Protein AF-M1ENX8-F1 (afdb_monomer)

Mean predicted aligned error: 10.15 Å

Radius of gyration: 20.77 Å; Cα contacts (8 Å, |Δi|>4): 208; chains: 1; bounding box: 51×56×48 Å

Nearest PDB structures (foldseek):
  8fy3-assembly1_A  TM=9.192E-01  e=1.952E-18  Homo sapiens
  8bfi-assembly1_A  TM=8.298E-01  e=1.131E-16  Homo sapiens

InterPro domains:
  IPR040398 CCR4-NOT transcription complex subunit 1 [PTHR13162] (1-189)

Foldseek 3Di:
DDDDLQCQLDLVSVLVVCVVVPLVPDALLVLLVVLLVLLVPQADPDDPDPPPPPPDPDDDDDDPDDDPPVPPPRRGHDLVSNLVSNCVSCVPHDLVSNLLSNLDPNRAHDAPSSLLSNLVSSCVNVVHPDDPCVSLVDDGPRVRNSVRNLVRCLVCVVRPACLVDDDDDDDQVPPPDRFPCVDRNGVSD

pLDDT: mean 82.05, std 19.08, range [35.12, 98.5]

Structure (mmCIF, N/CA/C/O backbone):
data_AF-M1ENX8-F1
#
_entry.id   AF-M1ENX8-F1
#
loop_
_atom_site.group_PDB
_atom_site.id
_atom_site.type_symbol
_atom_site.label_atom_id
_atom_site.label_alt_id
_atom_site.label_comp_id
_atom_site.label_asym_id
_atom_site.label_entity_id
_atom_site.label_seq_id
_atom_site.pdbx_PDB_ins_code
_atom_site.Cartn_x
_atom_site.Cartn_y
_atom_site.Cartn_z
_atom_site.occupancy
_atom_site.B_iso_or_equiv
_atom_site.auth_seq_id
_atom_site.auth_comp_id
_atom_site.auth_asym_id
_atom_site.auth_atom_id
_atom_site.pdbx_PDB_model_num
ATOM 1 N N . GLN A 1 1 ? -20.645 11.140 6.857 1.00 38.25 1 GLN A N 1
ATOM 2 C CA . GLN A 1 1 ? -19.791 11.928 7.763 1.00 38.25 1 GLN A CA 1
ATOM 3 C C . GLN A 1 1 ? -18.382 11.793 7.227 1.00 38.25 1 GLN A C 1
ATOM 5 O O . GLN A 1 1 ? -17.889 10.676 7.156 1.00 38.25 1 GLN A O 1
ATOM 10 N N . GLU A 1 2 ? -17.815 12.873 6.700 1.00 47.75 2 GLU A N 1
ATOM 11 C CA . GLU A 1 2 ? -16.456 12.859 6.156 1.00 47.75 2 GLU A CA 1
ATOM 12 C C . GLU A 1 2 ? -15.488 12.880 7.337 1.00 47.75 2 GLU A C 1
ATOM 14 O O . GLU A 1 2 ? -15.517 13.800 8.154 1.00 47.75 2 GLU A O 1
ATOM 19 N N . VAL A 1 3 ? -14.708 11.812 7.492 1.00 59.88 3 VAL A N 1
ATOM 20 C CA . VAL A 1 3 ? -13.679 11.747 8.528 1.00 59.88 3 VAL A CA 1
ATOM 21 C C . VAL A 1 3 ? -12.451 12.457 7.961 1.00 59.88 3 VAL A C 1
ATOM 23 O O . VAL A 1 3 ? -11.990 12.096 6.883 1.00 59.88 3 VAL A O 1
ATOM 26 N N . GLY A 1 4 ? -11.987 13.518 8.622 1.00 70.50 4 GLY A N 1
ATOM 27 C CA . GLY A 1 4 ? -10.807 14.283 8.203 1.00 70.50 4 GLY A CA 1
ATOM 28 C C . GLY A 1 4 ? -9.497 13.679 8.715 1.00 70.50 4 GLY A C 1
ATOM 29 O O . GLY A 1 4 ? -9.511 12.671 9.422 1.00 70.50 4 GLY A O 1
ATOM 30 N N . TYR A 1 5 ? -8.364 14.336 8.445 1.00 73.19 5 TYR A N 1
ATOM 31 C CA . TYR A 1 5 ? -7.041 13.907 8.932 1.00 73.19 5 TYR A CA 1
ATOM 32 C C . TYR A 1 5 ? -6.965 13.716 10.456 1.00 73.19 5 TYR A C 1
ATOM 34 O O . TYR A 1 5 ? -6.193 12.884 10.932 1.00 73.19 5 TYR A O 1
ATOM 42 N N . GLY A 1 6 ? -7.819 14.418 11.213 1.00 69.31 6 GLY A N 1
ATOM 43 C CA . GLY A 1 6 ? -7.983 14.247 12.660 1.00 69.31 6 GLY A CA 1
ATOM 44 C C . GLY A 1 6 ? -8.344 12.822 13.101 1.00 69.31 6 GLY A C 1
ATOM 45 O O . GLY A 1 6 ? -8.119 12.478 14.253 1.00 69.31 6 GLY A O 1
ATOM 46 N N . PHE A 1 7 ? -8.828 11.959 12.197 1.00 73.75 7 PHE A N 1
ATOM 47 C CA . PHE A 1 7 ? -9.089 10.543 12.486 1.00 73.75 7 PHE A CA 1
ATOM 48 C C . PHE A 1 7 ? -7.882 9.812 13.078 1.00 73.75 7 PHE A C 1
ATOM 50 O O . PHE A 1 7 ? -8.034 9.004 13.988 1.00 73.75 7 PHE A O 1
ATOM 57 N N . CYS A 1 8 ? -6.694 10.085 12.537 1.00 75.50 8 CYS A N 1
ATOM 58 C CA . CYS A 1 8 ? -5.450 9.446 12.948 1.00 75.50 8 CYS A CA 1
ATOM 59 C C . CYS A 1 8 ? -4.496 10.445 13.616 1.00 75.50 8 CYS A C 1
ATOM 61 O O . CYS A 1 8 ? -3.289 10.219 13.610 1.00 75.50 8 CYS A O 1
ATOM 63 N N . ALA A 1 9 ? -4.988 11.564 14.159 1.00 79.25 9 ALA A N 1
ATOM 64 C CA . ALA A 1 9 ? -4.115 12.530 14.829 1.00 79.25 9 ALA A CA 1
ATOM 65 C C . ALA A 1 9 ? -3.505 11.951 16.120 1.00 79.25 9 ALA A C 1
ATOM 67 O O . ALA A 1 9 ? -2.347 12.229 16.431 1.00 79.25 9 ALA A O 1
ATOM 68 N N . SER A 1 10 ? -4.237 11.074 16.813 1.00 84.00 10 SER A N 1
ATOM 69 C CA . SER A 1 10 ? -3.760 10.334 17.983 1.00 84.00 10 SER A CA 1
ATOM 70 C C . SER A 1 10 ? -4.296 8.898 18.025 1.00 84.00 10 SER A C 1
ATOM 72 O O . SER A 1 10 ? -5.324 8.573 17.425 1.00 84.00 10 SER A O 1
ATOM 74 N N . ILE A 1 11 ? -3.604 8.030 18.773 1.00 85.38 11 ILE A N 1
ATOM 75 C CA . ILE A 1 11 ? -4.042 6.648 19.040 1.00 85.38 11 ILE A CA 1
ATOM 76 C C . ILE A 1 11 ? -5.431 6.642 19.688 1.00 85.38 11 ILE A C 1
ATOM 78 O O . ILE A 1 11 ? -6.277 5.828 19.330 1.00 85.38 11 ILE A O 1
ATOM 82 N N . GLU A 1 12 ? -5.686 7.554 20.624 1.00 86.06 12 GLU A N 1
ATOM 83 C CA . GLU A 1 12 ? -6.944 7.616 21.371 1.00 86.06 12 GLU A CA 1
ATOM 84 C C . GLU A 1 12 ? -8.124 8.044 20.498 1.00 86.06 12 GLU A C 1
ATOM 86 O O . GLU A 1 12 ? -9.168 7.392 20.544 1.00 86.06 12 GLU A O 1
ATOM 91 N N . GLU A 1 13 ? -7.970 9.073 19.660 1.00 83.62 13 GLU A N 1
ATOM 92 C CA . GLU A 1 13 ? -9.024 9.488 18.724 1.00 83.62 13 GLU A CA 1
ATOM 93 C C . GLU A 1 13 ? -9.332 8.385 17.711 1.00 83.62 13 GLU A C 1
ATOM 95 O O . GLU A 1 13 ? -10.498 8.028 17.525 1.00 83.62 13 GLU A O 1
ATOM 100 N N . CYS A 1 14 ? -8.294 7.785 17.123 1.00 85.38 14 CYS A N 1
ATOM 101 C CA . CYS A 1 14 ? -8.452 6.698 16.164 1.00 85.38 14 CYS A CA 1
ATOM 102 C C . CYS A 1 14 ? -9.156 5.491 16.807 1.00 85.38 14 CYS A C 1
ATOM 104 O O . CYS A 1 14 ? -10.129 4.968 16.256 1.00 85.38 14 CYS A O 1
ATOM 106 N N . ARG A 1 15 ? -8.739 5.104 18.023 1.00 86.44 15 ARG A N 1
ATOM 107 C CA . ARG A 1 15 ? -9.350 4.014 18.799 1.00 86.44 15 ARG A CA 1
ATOM 108 C C . ARG A 1 15 ? -10.821 4.289 19.085 1.00 86.44 15 ARG A C 1
ATOM 110 O O . ARG A 1 15 ? -11.655 3.421 18.833 1.00 86.44 15 ARG A O 1
ATOM 117 N N . ASN A 1 16 ? -11.147 5.483 19.576 1.00 84.62 16 ASN A N 1
ATOM 118 C CA . ASN A 1 16 ? -12.516 5.859 19.927 1.00 84.62 16 ASN A CA 1
ATOM 119 C C . ASN A 1 16 ? -13.443 5.815 18.711 1.00 84.62 16 ASN A C 1
ATOM 121 O O . ASN A 1 16 ? -14.544 5.270 18.796 1.00 84.62 16 ASN A O 1
ATOM 125 N N . ILE A 1 17 ? -12.985 6.332 17.569 1.00 82.75 17 ILE A N 1
ATOM 126 C CA . ILE A 1 17 ? -13.776 6.340 16.339 1.00 82.75 17 ILE A CA 1
ATOM 127 C C . ILE A 1 17 ? -13.972 4.906 15.825 1.00 82.75 17 ILE A C 1
ATOM 129 O O . ILE A 1 17 ? -15.104 4.518 15.547 1.00 82.75 17 ILE A O 1
ATOM 133 N N . ILE A 1 18 ? -12.921 4.077 15.767 1.00 83.56 18 ILE A N 1
ATOM 134 C CA . ILE A 1 18 ? -13.048 2.670 15.340 1.00 83.56 18 ILE A CA 1
ATOM 135 C C . ILE A 1 18 ? -13.984 1.886 16.274 1.00 83.56 18 ILE A C 1
ATOM 137 O O . ILE A 1 18 ? -14.816 1.108 15.807 1.00 83.56 18 ILE A O 1
ATOM 141 N N . MET A 1 19 ? -13.902 2.109 17.589 1.00 83.06 19 MET A N 1
ATOM 142 C CA . MET A 1 19 ? -14.815 1.485 18.551 1.00 83.06 19 MET A CA 1
ATOM 143 C C . MET A 1 19 ? -16.269 1.926 18.354 1.00 83.06 19 MET A C 1
ATOM 145 O O . MET A 1 19 ? -17.165 1.092 18.486 1.00 83.06 19 MET A O 1
ATOM 149 N N . GLN A 1 20 ? -16.513 3.192 18.003 1.00 80.44 20 GLN A N 1
ATOM 150 C CA . GLN A 1 20 ? -17.857 3.716 17.748 1.00 80.44 20 GLN A CA 1
ATOM 151 C C . GLN A 1 20 ? -18.533 3.041 16.544 1.00 80.44 20 GLN A C 1
ATOM 153 O O . GLN A 1 20 ? -19.750 2.860 16.553 1.00 80.44 20 GLN A O 1
ATOM 158 N N . PHE A 1 21 ? -17.751 2.630 15.541 1.00 71.62 21 PHE A N 1
ATOM 159 C CA . PHE A 1 21 ? -18.233 1.878 14.378 1.00 71.62 21 PHE A CA 1
ATOM 160 C C . PHE A 1 21 ? -18.246 0.353 14.580 1.00 71.62 21 PHE A C 1
ATOM 162 O O . PHE A 1 21 ? -18.766 -0.359 13.732 1.00 71.62 21 PHE A O 1
ATOM 169 N N . GLY A 1 22 ? -17.721 -0.154 15.701 1.00 73.06 22 GLY A N 1
ATOM 170 C CA . GLY A 1 22 ? -17.703 -1.579 16.024 1.00 73.06 22 GLY A CA 1
ATOM 171 C C . GLY A 1 22 ? -16.495 -2.323 15.446 1.00 73.06 22 GLY A C 1
ATOM 172 O O . GLY A 1 22 ? -16.444 -2.686 14.278 1.00 73.06 22 GLY A O 1
ATOM 173 N N . VAL A 1 23 ? -15.541 -2.674 16.313 1.00 67.75 23 VAL A N 1
ATOM 174 C CA . VAL A 1 23 ? -14.290 -3.368 15.939 1.00 67.75 23 VAL A CA 1
ATOM 175 C C . VAL A 1 23 ? -14.521 -4.697 15.209 1.00 67.75 23 VAL A C 1
ATOM 177 O O . VAL A 1 23 ? -13.780 -5.043 14.292 1.00 67.75 23 VAL A O 1
ATOM 180 N N . ARG A 1 24 ? -15.554 -5.455 15.603 1.00 65.50 24 ARG A N 1
ATOM 181 C CA . ARG A 1 24 ? -15.886 -6.751 14.981 1.00 65.50 24 ARG A CA 1
ATOM 182 C C . ARG A 1 24 ? -16.353 -6.618 13.533 1.00 65.50 24 ARG A C 1
ATOM 184 O O . ARG A 1 24 ? -16.357 -7.614 12.818 1.00 65.50 24 ARG A O 1
ATOM 191 N N . GLU A 1 25 ? -16.738 -5.419 13.117 1.00 74.31 25 GLU A N 1
ATOM 192 C CA . GLU A 1 25 ? -17.145 -5.135 11.748 1.00 74.31 25 GLU A CA 1
ATOM 193 C C . GLU A 1 25 ? -15.969 -4.718 10.867 1.00 74.31 25 GLU A C 1
ATOM 195 O O . GLU A 1 25 ? -16.184 -4.494 9.684 1.00 74.31 25 GLU A O 1
ATOM 200 N N . VAL A 1 26 ? -14.741 -4.622 11.401 1.00 86.44 26 VAL A N 1
ATOM 201 C CA . VAL A 1 26 ? -13.556 -4.241 10.624 1.00 86.44 26 VAL A CA 1
ATOM 202 C C . VAL A 1 26 ? -12.963 -5.461 9.920 1.00 86.44 26 VAL A C 1
ATOM 204 O O . VAL A 1 26 ? -12.236 -6.268 10.502 1.00 86.44 26 VAL A O 1
ATOM 207 N N . THR A 1 27 ? -13.276 -5.572 8.635 1.00 92.31 27 THR A N 1
ATOM 208 C CA . THR A 1 27 ? -12.790 -6.597 7.706 1.00 92.31 27 THR A CA 1
ATOM 209 C C . THR A 1 27 ? -11.535 -6.143 6.963 1.00 92.31 27 THR A C 1
ATOM 211 O O . THR A 1 27 ? -11.278 -4.945 6.810 1.00 92.31 27 THR A O 1
ATOM 214 N N . ALA A 1 28 ? -10.788 -7.104 6.412 1.00 95.69 28 ALA A N 1
ATOM 215 C CA . ALA A 1 28 ? -9.630 -6.829 5.567 1.00 95.69 28 ALA A CA 1
ATOM 216 C C . ALA A 1 28 ? -9.964 -5.900 4.383 1.00 95.69 28 ALA A C 1
ATOM 218 O O . ALA A 1 28 ? -9.211 -4.970 4.093 1.00 95.69 28 ALA A O 1
ATOM 219 N N . ALA A 1 29 ? -11.138 -6.086 3.773 1.00 95.56 29 ALA A N 1
ATOM 220 C CA . ALA A 1 29 ? -11.620 -5.264 2.669 1.00 95.56 29 ALA A CA 1
ATOM 221 C C . ALA A 1 29 ? -11.858 -3.799 3.064 1.00 95.56 29 ALA A C 1
ATOM 223 O O . ALA A 1 29 ? -11.557 -2.889 2.290 1.00 95.56 29 ALA A O 1
ATOM 224 N N . GLN A 1 30 ? -12.379 -3.533 4.266 1.00 93.75 30 GLN A N 1
ATOM 225 C CA . GLN A 1 30 ? -12.521 -2.153 4.744 1.00 93.75 30 GLN A CA 1
ATOM 226 C C . GLN A 1 30 ? -11.161 -1.518 5.011 1.00 93.75 30 GLN A C 1
ATOM 228 O O . GLN A 1 30 ? -10.954 -0.372 4.619 1.00 93.75 30 GLN A O 1
ATOM 233 N N . VAL A 1 31 ? -10.221 -2.253 5.612 1.00 95.50 31 VAL A N 1
ATOM 234 C CA . VAL A 1 31 ? -8.867 -1.734 5.856 1.00 95.50 31 VAL A CA 1
ATOM 235 C C . VAL A 1 31 ? -8.159 -1.410 4.540 1.00 95.50 31 VAL A C 1
ATOM 237 O O . VAL A 1 31 ? -7.594 -0.327 4.410 1.00 95.50 31 VAL A O 1
ATOM 240 N N . ALA A 1 32 ? -8.264 -2.282 3.534 1.00 97.25 32 ALA A N 1
ATOM 241 C CA . ALA A 1 32 ? -7.718 -2.040 2.199 1.00 97.25 32 ALA A CA 1
ATOM 242 C C . ALA A 1 32 ? -8.298 -0.764 1.565 1.00 97.25 32 ALA A C 1
ATOM 244 O O . ALA A 1 32 ? -7.555 0.076 1.056 1.00 97.25 32 ALA A O 1
ATOM 245 N N . ARG A 1 33 ? -9.617 -0.560 1.678 1.00 95.12 33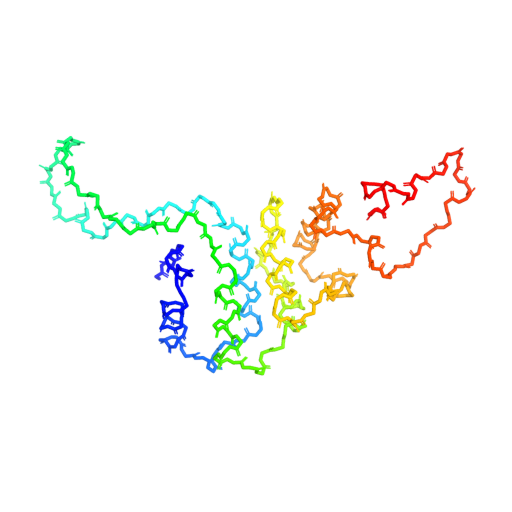 ARG A N 1
ATOM 246 C CA . ARG A 1 33 ? -10.291 0.651 1.182 1.00 95.12 33 ARG A CA 1
ATOM 247 C C . ARG A 1 33 ? -9.858 1.913 1.917 1.00 95.12 33 ARG A C 1
ATOM 249 O O . ARG A 1 33 ? -9.696 2.948 1.276 1.00 95.12 33 ARG A O 1
ATOM 256 N N . VAL A 1 34 ? -9.676 1.846 3.236 1.00 92.94 34 VAL A N 1
ATOM 257 C CA . VAL A 1 34 ? -9.181 2.979 4.031 1.00 92.94 34 VAL A CA 1
ATOM 258 C C . VAL A 1 34 ? -7.735 3.299 3.651 1.00 92.94 34 VAL A C 1
ATOM 260 O O . VAL A 1 34 ? -7.435 4.460 3.398 1.00 92.94 34 VAL A O 1
ATOM 263 N N . LEU A 1 35 ? -6.863 2.298 3.492 1.00 95.06 35 LEU A N 1
ATOM 264 C CA . LEU A 1 35 ? -5.495 2.508 3.001 1.00 95.06 35 LEU A CA 1
ATOM 265 C C . LEU A 1 35 ? -5.478 3.130 1.597 1.00 95.06 35 LEU A C 1
ATOM 267 O O . LEU A 1 35 ? -4.762 4.103 1.366 1.00 95.06 35 LEU A O 1
ATOM 271 N N . GLY A 1 36 ? -6.308 2.633 0.676 1.00 93.44 36 GLY A N 1
ATOM 272 C CA . GLY A 1 36 ? -6.457 3.210 -0.662 1.00 93.44 36 GLY A CA 1
ATOM 273 C C . GLY A 1 36 ? -7.000 4.644 -0.641 1.00 93.44 36 GLY A C 1
ATOM 274 O O . GLY A 1 36 ? -6.560 5.492 -1.418 1.00 93.44 36 GLY A O 1
ATOM 275 N N . MET A 1 37 ? -7.921 4.951 0.277 1.00 91.50 37 MET A N 1
ATOM 276 C CA . MET A 1 37 ? -8.404 6.313 0.511 1.00 91.50 37 MET A CA 1
ATOM 277 C C . MET A 1 37 ? -7.271 7.213 1.009 1.00 91.50 37 MET A C 1
ATOM 279 O O . MET A 1 37 ? -7.021 8.242 0.389 1.00 91.50 37 MET A O 1
ATOM 283 N N . MET A 1 38 ? -6.549 6.802 2.055 1.00 90.62 38 MET A N 1
ATOM 284 C CA . MET A 1 38 ? -5.433 7.562 2.627 1.00 90.62 38 MET A CA 1
ATOM 285 C C . MET A 1 38 ? -4.317 7.797 1.611 1.00 90.62 38 MET A C 1
ATOM 287 O O . MET A 1 38 ? -3.701 8.858 1.612 1.00 90.62 38 MET A O 1
ATOM 291 N N . ALA A 1 39 ? -4.059 6.834 0.724 1.00 91.25 39 ALA A N 1
ATOM 292 C CA . ALA A 1 39 ? -3.105 6.993 -0.365 1.00 91.25 39 ALA A CA 1
ATOM 293 C C . ALA A 1 39 ? -3.544 8.085 -1.354 1.00 91.25 39 ALA A C 1
ATOM 295 O O . ALA A 1 39 ? -2.735 8.912 -1.771 1.00 91.25 39 ALA A O 1
ATOM 296 N N . ARG A 1 40 ? -4.837 8.134 -1.696 1.00 87.88 40 ARG A N 1
ATOM 297 C CA . ARG A 1 40 ? -5.400 9.104 -2.650 1.00 87.88 40 ARG A CA 1
ATOM 298 C C . ARG A 1 40 ? -5.609 10.500 -2.075 1.00 87.88 40 ARG A C 1
ATOM 300 O O . ARG A 1 40 ? -5.550 11.462 -2.834 1.00 87.88 40 ARG A O 1
ATOM 307 N N . THR A 1 41 ? -5.902 10.604 -0.784 1.00 84.12 41 THR A N 1
ATOM 308 C CA . THR A 1 41 ? -6.232 11.865 -0.107 1.00 84.12 41 THR A CA 1
ATOM 309 C C . THR A 1 41 ? -5.200 12.236 0.947 1.00 84.12 41 THR A C 1
ATOM 311 O O . THR A 1 41 ? -5.534 12.895 1.920 1.00 84.12 41 THR A O 1
ATOM 314 N N . HIS A 1 42 ? -3.941 11.819 0.785 1.00 77.06 42 HIS A N 1
ATOM 315 C CA . HIS A 1 42 ? -2.844 12.230 1.673 1.00 77.06 42 HIS A CA 1
ATOM 316 C C . HIS A 1 42 ? -2.576 13.746 1.631 1.00 77.06 42 HIS A C 1
ATOM 318 O O . HIS A 1 42 ? -1.889 14.261 2.513 1.00 77.06 42 HIS A O 1
ATOM 324 N N . SER A 1 43 ? -3.100 14.433 0.613 1.00 73.00 43 SER A N 1
ATOM 325 C CA . SER A 1 43 ? -3.139 15.882 0.452 1.00 73.00 43 SER A CA 1
ATOM 326 C C . SER A 1 43 ? -4.501 16.303 -0.126 1.00 73.00 43 SER A C 1
ATOM 328 O O . SER A 1 43 ? -5.256 15.481 -0.652 1.00 73.00 43 SER A O 1
ATOM 330 N N . GLY A 1 44 ? -4.846 17.589 -0.017 1.00 64.56 44 GLY A N 1
ATOM 331 C CA . GLY A 1 44 ? -6.029 18.149 -0.684 1.00 64.56 44 GLY A CA 1
ATOM 332 C C . GLY A 1 44 ? -7.387 17.843 -0.040 1.00 64.56 44 GLY A C 1
ATOM 333 O O . GLY A 1 44 ? -8.401 18.299 -0.563 1.00 64.56 44 GLY A O 1
ATOM 334 N N . LEU A 1 45 ? -7.437 17.132 1.094 1.00 67.19 45 LEU A N 1
ATOM 335 C CA . LEU A 1 45 ? -8.607 17.162 1.972 1.00 67.19 45 LEU A CA 1
ATOM 336 C C . LEU A 1 45 ? -8.694 18.584 2.549 1.00 67.19 45 LEU A C 1
ATOM 338 O O . LEU A 1 45 ? -7.926 18.943 3.438 1.00 67.19 45 LEU A O 1
ATOM 342 N N . THR A 1 46 ? -9.538 19.436 1.970 1.00 52.59 46 THR A N 1
ATOM 343 C CA . THR A 1 46 ? -9.814 20.754 2.548 1.00 52.59 46 THR A CA 1
ATOM 344 C C . THR A 1 46 ? -10.420 20.540 3.925 1.00 52.59 46 THR A C 1
ATOM 346 O O . THR A 1 46 ? -11.335 19.720 4.043 1.00 52.59 46 THR A O 1
ATOM 349 N N . ASP A 1 47 ? -9.920 21.253 4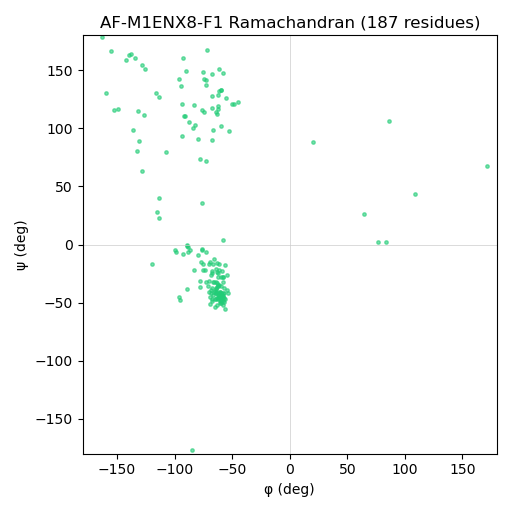.938 1.00 50.12 47 ASP A N 1
ATOM 350 C CA . ASP A 1 47 ? -10.517 21.263 6.271 1.00 50.12 47 ASP A CA 1
ATOM 351 C C . ASP A 1 47 ? -12.025 21.412 6.118 1.00 50.12 47 ASP A C 1
ATOM 353 O O . ASP A 1 47 ? -12.499 22.331 5.441 1.00 50.12 47 ASP A O 1
ATOM 357 N N . GLY A 1 48 ? -12.772 20.450 6.666 1.00 46.59 48 GLY A N 1
ATOM 358 C CA . GLY A 1 48 ? -14.222 20.486 6.623 1.00 46.59 48 GLY A CA 1
ATOM 359 C C . GLY A 1 48 ? -14.667 21.874 7.060 1.00 46.59 48 GLY A C 1
ATOM 360 O O . GLY A 1 48 ? -14.319 22.318 8.154 1.00 46.59 48 GLY A O 1
ATOM 361 N N . ILE A 1 49 ? -15.384 22.577 6.181 1.00 40.81 49 ILE A N 1
ATOM 362 C CA . ILE A 1 49 ? -15.997 23.857 6.523 1.00 40.81 49 ILE A CA 1
ATOM 363 C C . ILE A 1 49 ? -16.759 23.618 7.831 1.00 40.81 49 ILE A C 1
ATOM 365 O O . ILE A 1 49 ? -17.630 22.739 7.854 1.00 40.81 49 ILE A O 1
ATOM 369 N N . PRO A 1 50 ? -16.451 24.335 8.928 1.00 41.06 50 PRO A N 1
ATOM 370 C CA . PRO A 1 50 ? -17.188 24.159 10.162 1.00 41.06 50 PRO A CA 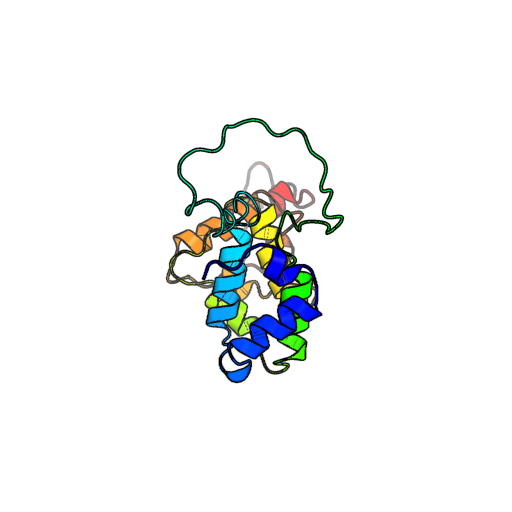1
ATOM 371 C C . PRO A 1 50 ? -18.670 24.378 9.867 1.00 41.06 50 PRO A C 1
ATOM 373 O O . PRO A 1 50 ? -19.055 25.422 9.340 1.00 41.06 50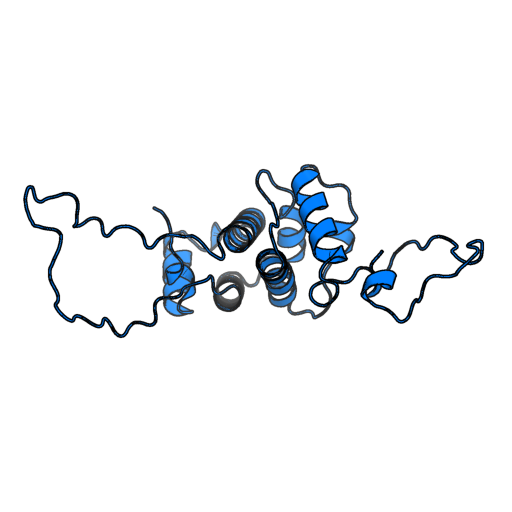 PRO A O 1
ATOM 376 N N . LEU A 1 51 ? -19.510 23.409 10.237 1.00 42.47 51 LEU A N 1
ATOM 377 C CA . LEU A 1 51 ? -20.972 23.418 10.067 1.00 42.47 51 LEU A CA 1
ATOM 378 C C . LEU A 1 51 ? -21.683 24.613 10.749 1.00 42.47 51 LEU A C 1
ATOM 380 O O . LEU A 1 51 ? -22.906 24.693 10.732 1.00 42.47 51 LEU A O 1
ATOM 384 N N . GLN A 1 52 ? -20.936 25.550 11.338 1.00 43.47 52 GLN A N 1
ATOM 385 C CA . GLN A 1 52 ? -21.438 26.781 11.944 1.00 43.47 52 GLN A CA 1
ATOM 386 C C . GLN A 1 52 ? -21.452 27.994 10.999 1.00 43.47 52 GLN A C 1
ATOM 388 O O . GLN A 1 52 ? -22.014 29.024 11.360 1.00 43.47 52 GLN A O 1
ATOM 393 N N . SER A 1 53 ? -20.884 27.906 9.790 1.00 41.03 53 SER A N 1
ATOM 394 C CA . SER A 1 53 ? -20.792 29.061 8.878 1.00 41.03 53 SER A CA 1
ATOM 395 C C . SER A 1 53 ? -21.997 29.257 7.944 1.00 41.03 53 SER A C 1
ATOM 397 O O . SER A 1 53 ? -22.036 30.239 7.208 1.00 41.03 53 SER A O 1
ATOM 399 N N . ILE A 1 54 ? -23.006 28.376 7.977 1.00 41.44 54 ILE A N 1
ATOM 400 C CA . ILE A 1 54 ? -24.160 28.439 7.052 1.00 41.44 54 ILE A CA 1
ATOM 401 C C . ILE A 1 54 ? -25.401 29.107 7.684 1.00 41.44 54 ILE A C 1
ATOM 403 O O . ILE A 1 54 ? -26.369 29.408 6.991 1.00 41.44 54 ILE A O 1
ATOM 407 N N . SER A 1 55 ? -25.390 29.429 8.981 1.00 38.31 55 SER A N 1
ATOM 408 C CA . SER A 1 55 ? -26.574 29.951 9.686 1.00 38.31 55 SER A CA 1
ATOM 409 C C . SER A 1 55 ? -26.462 31.403 10.166 1.00 38.31 55 SER A C 1
ATOM 411 O O . SER A 1 55 ? -26.943 31.723 11.250 1.00 38.31 55 SER A O 1
ATOM 413 N N . ALA A 1 56 ? -25.878 32.304 9.370 1.00 37.03 56 ALA A N 1
ATOM 414 C CA . ALA A 1 56 ? -26.047 33.744 9.590 1.00 37.03 56 ALA A CA 1
ATOM 415 C C . ALA A 1 56 ? -25.983 34.542 8.271 1.00 37.03 56 ALA A C 1
ATOM 417 O O . ALA A 1 56 ? -24.932 34.580 7.630 1.00 37.03 56 ALA A O 1
ATOM 418 N N . PRO A 1 57 ? -27.066 35.223 7.851 1.00 35.19 57 PRO A N 1
ATOM 419 C CA . PRO A 1 57 ? -26.985 36.192 6.771 1.00 35.19 57 PRO A CA 1
ATOM 420 C C . PRO A 1 57 ? -26.299 37.463 7.292 1.00 35.19 57 PRO A C 1
ATOM 422 O O . PRO A 1 57 ? -26.860 38.173 8.122 1.00 35.19 57 PRO A O 1
ATOM 425 N N . GLY A 1 58 ? -25.104 37.766 6.774 1.00 45.00 58 GLY A N 1
ATOM 426 C CA . GLY A 1 58 ? -24.566 39.130 6.795 1.00 45.00 58 GLY A CA 1
ATOM 427 C C . GLY A 1 58 ? -23.397 39.446 7.731 1.00 45.00 58 GLY A C 1
ATOM 428 O O . GLY A 1 58 ? -23.397 40.530 8.304 1.00 45.00 58 GLY A O 1
ATOM 429 N N . SER A 1 59 ? -22.368 38.598 7.840 1.00 35.12 59 SER A N 1
ATOM 430 C CA . SER A 1 59 ? -21.088 39.046 8.416 1.00 35.12 59 SER A CA 1
ATOM 431 C C . SER A 1 59 ? -19.957 38.977 7.398 1.00 35.12 59 SER A C 1
ATOM 433 O O . SER A 1 59 ? -19.798 37.995 6.677 1.00 35.12 59 SER A O 1
ATOM 435 N N . GLY A 1 60 ? -19.235 40.091 7.313 1.00 36.00 60 GLY A N 1
ATOM 436 C CA . GLY A 1 60 ? -18.242 40.398 6.302 1.00 36.00 60 GLY A CA 1
ATOM 437 C C . GLY A 1 60 ? -16.948 39.604 6.430 1.00 36.00 60 GLY A C 1
ATOM 438 O O . GLY A 1 60 ? -16.648 38.965 7.432 1.00 36.00 60 GLY A O 1
ATOM 439 N N . ILE A 1 61 ? -16.184 39.708 5.349 1.00 52.06 61 ILE A N 1
ATOM 440 C CA . ILE A 1 61 ? -15.015 38.908 4.998 1.00 52.06 61 ILE A CA 1
ATOM 441 C C . ILE A 1 61 ? -13.763 39.215 5.841 1.00 52.06 61 ILE A C 1
ATOM 443 O O . ILE A 1 61 ? -12.805 38.463 5.734 1.00 52.06 61 ILE A O 1
ATOM 447 N N . TRP A 1 62 ? -13.730 40.225 6.720 1.00 46.56 62 TRP A N 1
ATOM 448 C CA . TRP A 1 62 ? -12.522 40.570 7.489 1.00 46.56 62 TRP A CA 1
ATOM 449 C C . TRP A 1 62 ? -12.781 40.638 8.997 1.00 46.56 62 TRP A C 1
ATOM 451 O O . TRP A 1 62 ? -13.411 41.571 9.488 1.00 46.56 62 TRP A O 1
ATOM 461 N N . SER A 1 63 ? -12.208 39.689 9.735 1.00 38.53 63 SER A N 1
ATOM 462 C CA . SER A 1 63 ? -11.887 39.850 11.153 1.00 38.53 63 SER A CA 1
ATOM 463 C C . SER A 1 63 ? -10.491 39.288 11.410 1.00 38.53 63 SER A C 1
ATOM 465 O O . SER A 1 63 ? -10.290 38.080 11.522 1.00 38.53 63 SER A O 1
ATOM 467 N N . ASP A 1 64 ? -9.533 40.209 11.454 1.00 45.75 64 ASP A N 1
ATOM 468 C CA . ASP A 1 64 ? -8.215 40.051 12.054 1.00 45.75 64 ASP A CA 1
ATOM 469 C C . ASP A 1 64 ? -8.413 39.838 13.566 1.00 45.75 64 ASP A C 1
ATOM 471 O O . ASP A 1 64 ? -8.984 40.694 14.244 1.00 45.75 64 ASP A O 1
ATOM 475 N N . GLY A 1 65 ? -8.067 38.657 14.088 1.00 36.06 65 GLY A N 1
ATOM 476 C CA . GLY A 1 65 ? -8.457 38.297 15.455 1.00 36.06 65 GLY A CA 1
ATOM 477 C C . GLY A 1 65 ? -8.184 36.851 15.855 1.00 36.06 65 GLY A C 1
ATOM 478 O O . GLY A 1 65 ? -9.103 36.076 16.058 1.00 36.06 65 GLY A O 1
ATOM 479 N N . LYS A 1 66 ? -6.899 36.509 15.956 1.00 46.75 66 LYS A N 1
ATOM 480 C CA . LYS A 1 66 ? -6.282 35.680 17.007 1.00 46.75 66 LYS A CA 1
ATOM 481 C C . LYS A 1 66 ? -7.215 34.759 17.831 1.00 46.75 66 LYS A C 1
ATOM 483 O O . LYS A 1 66 ? -7.547 35.085 18.960 1.00 46.75 66 LYS A O 1
ATOM 488 N N . ASP A 1 67 ? -7.429 33.546 17.334 1.00 38.97 67 ASP A N 1
ATOM 489 C CA . ASP A 1 67 ? -7.520 32.339 18.162 1.00 38.97 67 ASP A CA 1
ATOM 490 C C . ASP A 1 67 ? -6.603 31.288 17.534 1.00 38.97 67 ASP A C 1
ATOM 492 O O . ASP A 1 67 ? -6.978 30.516 16.652 1.00 38.97 67 ASP A O 1
ATOM 496 N N . LYS A 1 68 ? -5.333 31.303 17.957 1.00 41.41 68 LYS A N 1
ATOM 497 C CA . LYS A 1 68 ? -4.442 30.157 17.767 1.00 41.41 68 LYS A CA 1
ATOM 498 C C . LYS A 1 68 ? -4.992 29.038 18.648 1.00 41.41 68 LYS A C 1
ATOM 500 O O . LYS A 1 68 ? -4.632 28.926 19.816 1.00 41.41 68 LYS A O 1
ATOM 505 N N . SER A 1 69 ? -5.883 28.234 18.079 1.00 37.72 69 SER A N 1
ATOM 506 C CA . SER A 1 69 ? -6.033 26.851 18.503 1.00 37.72 69 SER A CA 1
ATOM 507 C C . SER A 1 69 ? -4.675 26.190 18.280 1.00 37.72 69 SER A C 1
ATOM 509 O O . SER A 1 69 ? -4.278 25.916 17.152 1.00 37.72 69 SER A O 1
ATOM 511 N N . ASP A 1 70 ? -3.929 26.015 19.366 1.00 37.97 70 ASP A N 1
ATOM 512 C CA . ASP A 1 70 ? -2.626 25.345 19.416 1.00 37.97 70 ASP A CA 1
ATOM 513 C C . ASP A 1 70 ? -2.794 23.810 19.345 1.00 37.97 70 ASP A C 1
ATOM 515 O O . ASP A 1 70 ? -2.094 23.045 20.002 1.00 37.97 70 ASP A O 1
ATOM 519 N N . GLY A 1 71 ? -3.780 23.342 18.576 1.00 43.59 71 GLY A N 1
ATOM 520 C CA . GLY A 1 71 ? -3.891 21.949 18.178 1.00 43.59 71 GLY A CA 1
ATOM 521 C C . GLY A 1 71 ? -3.163 21.808 16.857 1.00 43.59 71 GLY A C 1
ATOM 522 O O . GLY A 1 71 ? -3.620 22.361 15.860 1.00 43.59 71 GLY A O 1
ATOM 523 N N . ALA A 1 72 ? -2.026 21.114 16.840 1.00 46.09 72 ALA A N 1
ATOM 524 C CA . ALA A 1 72 ? -1.333 20.760 15.608 1.00 46.09 72 ALA A CA 1
ATOM 525 C C . ALA A 1 72 ? -2.323 20.056 14.665 1.00 46.09 72 ALA A C 1
ATOM 527 O O . ALA A 1 72 ? -2.617 18.873 14.833 1.00 46.09 72 ALA A O 1
ATOM 528 N N . GLN A 1 73 ? -2.899 20.796 13.716 1.00 56.97 73 GLN A N 1
ATOM 529 C CA . GLN A 1 73 ? -3.840 20.225 12.766 1.00 56.97 73 GLN A CA 1
ATOM 530 C C . GLN A 1 73 ? -3.057 19.268 11.874 1.00 56.97 73 GLN A C 1
ATOM 532 O O . GLN A 1 73 ? -2.106 19.659 11.198 1.00 56.97 73 GLN A O 1
ATOM 537 N N . ALA A 1 74 ? -3.414 17.985 11.921 1.00 62.06 74 ALA A N 1
ATOM 538 C CA . ALA A 1 74 ? -2.792 16.990 11.067 1.00 62.06 74 ALA A CA 1
ATOM 539 C C . ALA A 1 74 ? -3.087 17.351 9.604 1.00 62.06 74 ALA A C 1
ATOM 541 O O . ALA A 1 74 ? -4.237 17.357 9.181 1.00 62.06 74 ALA A O 1
ATOM 542 N N . HIS A 1 75 ? -2.046 17.659 8.831 1.00 70.81 75 HIS A N 1
ATOM 543 C CA . HIS A 1 75 ? -2.175 18.011 7.411 1.00 70.81 75 HIS A CA 1
ATOM 544 C C . HIS A 1 75 ? -2.100 16.790 6.480 1.00 70.81 75 HIS A C 1
ATOM 546 O O . HIS A 1 75 ? -2.157 16.930 5.260 1.00 70.81 75 HIS A O 1
ATOM 552 N N . THR A 1 76 ? -1.926 15.592 7.043 1.00 77.38 76 THR A N 1
ATOM 553 C CA . THR A 1 76 ? -1.886 14.326 6.311 1.00 77.38 76 THR A CA 1
ATOM 554 C C . THR A 1 76 ? -2.277 13.168 7.227 1.00 77.38 76 THR A C 1
ATOM 556 O O . THR A 1 76 ? -2.316 13.308 8.451 1.00 77.38 76 THR A O 1
ATOM 559 N N . TRP A 1 77 ? -2.560 12.009 6.642 1.00 84.81 77 TRP A N 1
ATOM 560 C CA . TRP A 1 77 ? -2.945 10.821 7.388 1.00 84.81 77 TRP A CA 1
ATOM 561 C C . TRP A 1 77 ? -1.771 10.185 8.135 1.00 84.81 77 TRP A C 1
ATOM 563 O O . TRP A 1 77 ? -0.703 9.970 7.560 1.00 84.81 77 TRP A O 1
ATOM 573 N N . ASN A 1 78 ? -2.003 9.771 9.380 1.00 88.50 78 ASN A N 1
ATOM 574 C CA . ASN A 1 78 ? -1.065 8.935 10.117 1.00 88.50 78 ASN A CA 1
ATOM 575 C C . ASN A 1 78 ? -1.420 7.447 9.938 1.00 88.50 78 ASN A C 1
ATOM 577 O O . ASN A 1 78 ? -2.262 6.891 10.647 1.00 88.50 78 ASN A O 1
ATOM 581 N N . VAL A 1 79 ? -0.795 6.812 8.941 1.00 92.19 79 VAL A N 1
ATOM 582 C CA . VAL A 1 79 ? -0.964 5.373 8.666 1.00 92.19 79 VAL A CA 1
ATOM 583 C C . VAL A 1 79 ? -0.474 4.533 9.842 1.00 92.19 79 VAL A C 1
ATOM 585 O O . VAL A 1 79 ? -1.086 3.521 10.159 1.00 92.19 79 VAL A O 1
ATOM 588 N N . GLU A 1 80 ? 0.582 4.977 10.523 1.00 92.75 80 GLU A N 1
ATOM 589 C CA . GLU A 1 80 ? 1.150 4.290 11.679 1.00 92.75 80 GLU A CA 1
ATOM 590 C C . GLU A 1 80 ? 0.105 4.064 12.773 1.00 92.75 80 GLU A C 1
ATOM 592 O O . GLU A 1 80 ? -0.181 2.927 13.149 1.00 92.75 80 GLU A O 1
ATOM 597 N N . VAL A 1 81 ? -0.522 5.162 13.198 1.00 92.56 81 VAL A N 1
ATOM 598 C CA . VAL A 1 81 ? -1.564 5.174 14.227 1.00 92.56 81 VAL A CA 1
ATOM 599 C C . VAL A 1 81 ? -2.744 4.295 13.826 1.00 92.56 81 VAL A C 1
ATOM 601 O O . VAL A 1 81 ? -3.228 3.522 14.650 1.00 92.56 81 VAL A O 1
ATOM 604 N N . LEU A 1 82 ? -3.182 4.366 12.562 1.00 93.25 82 LEU A N 1
ATOM 605 C CA . LEU A 1 82 ? -4.271 3.521 12.077 1.00 93.25 82 LEU A CA 1
ATOM 606 C C . LEU A 1 82 ? -3.938 2.036 12.242 1.00 93.25 82 LEU A C 1
ATOM 608 O O . LEU A 1 82 ? -4.740 1.278 12.783 1.00 93.25 82 LEU A O 1
ATOM 612 N N . ILE A 1 83 ? -2.772 1.613 11.752 1.00 95.19 83 ILE A N 1
ATOM 613 C CA . ILE A 1 83 ? -2.392 0.200 11.767 1.00 95.19 83 ILE A CA 1
ATOM 614 C C . ILE A 1 83 ? -2.198 -0.304 13.198 1.00 95.19 83 ILE A C 1
ATOM 616 O O . ILE A 1 83 ? -2.660 -1.401 13.512 1.00 95.19 83 ILE A O 1
ATOM 620 N N . ASP A 1 84 ? -1.577 0.488 14.072 1.00 94.25 84 ASP A N 1
ATOM 621 C CA . ASP A 1 84 ? -1.369 0.102 15.470 1.00 94.25 84 ASP A CA 1
ATOM 622 C C . ASP A 1 84 ? -2.688 -0.089 16.210 1.00 94.25 84 ASP A C 1
ATOM 624 O O . ASP A 1 84 ? -2.896 -1.121 16.851 1.00 94.25 84 ASP A O 1
ATOM 628 N N . VAL A 1 85 ? -3.614 0.858 16.059 1.00 93.69 85 VAL A N 1
ATOM 629 C CA . VAL A 1 85 ? -4.941 0.769 16.674 1.00 93.69 85 VAL A CA 1
ATOM 630 C C . VAL A 1 85 ? -5.725 -0.413 16.107 1.00 93.69 85 VAL A C 1
ATOM 632 O O . VAL A 1 85 ? -6.349 -1.153 16.866 1.00 93.69 85 VAL A O 1
ATOM 635 N N . LEU A 1 86 ? -5.676 -0.653 14.793 1.00 93.19 86 LEU A N 1
ATOM 636 C CA . LEU A 1 86 ? -6.334 -1.812 14.181 1.00 93.19 86 LEU A CA 1
ATOM 637 C C . LEU A 1 86 ? -5.796 -3.135 14.730 1.00 93.19 86 LEU A C 1
ATOM 639 O O . LEU A 1 86 ? -6.586 -4.034 15.016 1.00 93.19 86 LEU A O 1
ATOM 643 N N . LYS A 1 87 ? -4.476 -3.256 14.902 1.00 92.56 87 LYS A N 1
ATOM 644 C CA . LYS A 1 87 ? -3.846 -4.463 15.455 1.00 92.56 87 LYS A CA 1
ATOM 645 C C . LYS A 1 87 ? -4.128 -4.639 16.940 1.00 92.56 87 LYS A C 1
ATOM 647 O O . LYS A 1 87 ? -4.292 -5.771 17.381 1.00 92.56 87 LYS A O 1
ATOM 652 N N . GLU A 1 88 ? -4.200 -3.552 17.701 1.00 92.44 88 GLU A N 1
ATOM 653 C CA . GLU A 1 88 ? -4.585 -3.593 19.112 1.00 92.44 88 GLU A CA 1
ATOM 654 C C . GLU A 1 88 ? -6.034 -4.070 19.275 1.00 92.44 88 GLU A C 1
ATOM 656 O O . GLU A 1 88 ? -6.319 -4.951 20.086 1.00 92.44 88 GLU A O 1
ATOM 661 N N . LEU A 1 89 ? -6.951 -3.509 18.484 1.00 89.94 89 LEU A N 1
ATOM 662 C CA . LEU A 1 89 ? -8.382 -3.785 18.585 1.00 89.94 89 LEU A CA 1
ATOM 663 C C . LEU A 1 89 ? -8.772 -5.127 17.957 1.00 89.94 89 LEU A C 1
ATOM 665 O O . LEU A 1 89 ? -9.642 -5.826 18.480 1.00 89.94 89 LEU A O 1
ATOM 669 N N . ASN A 1 90 ? -8.129 -5.507 16.854 1.00 89.81 90 ASN A N 1
ATOM 670 C CA . ASN A 1 90 ? -8.338 -6.780 16.176 1.00 89.81 90 ASN A CA 1
ATOM 671 C C . ASN A 1 90 ? -6.997 -7.467 15.842 1.00 89.81 90 ASN A C 1
ATOM 673 O O . ASN A 1 90 ? -6.568 -7.467 14.685 1.00 89.81 90 ASN A O 1
ATOM 677 N N . PRO A 1 91 ? -6.365 -8.146 16.820 1.00 91.19 91 PRO A N 1
ATOM 678 C CA . PRO A 1 91 ? -5.109 -8.868 16.601 1.00 91.19 91 PRO A CA 1
ATOM 679 C C . PRO A 1 91 ? -5.205 -10.008 15.576 1.00 91.19 91 PRO A C 1
ATOM 681 O O . PRO A 1 91 ? -4.184 -10.496 15.101 1.00 91.19 91 PRO A O 1
ATOM 684 N N . SER A 1 92 ? -6.423 -10.459 15.249 1.00 91.19 92 SER A N 1
ATOM 685 C CA . SER A 1 92 ? -6.668 -11.524 14.269 1.00 91.19 92 SER A CA 1
ATOM 686 C C . SER A 1 92 ? -6.773 -11.030 12.822 1.00 91.19 92 SER A C 1
ATOM 688 O O . SER A 1 92 ? -6.890 -11.849 11.911 1.00 91.19 92 SER A O 1
ATOM 690 N N . LEU A 1 93 ? -6.727 -9.711 12.593 1.00 93.75 93 LEU A N 1
ATOM 691 C CA . LEU A 1 93 ? -6.795 -9.126 11.258 1.00 93.75 93 LEU A CA 1
ATOM 692 C C . LEU A 1 93 ? -5.605 -9.580 10.400 1.00 93.75 93 LEU A C 1
ATOM 694 O O . LEU A 1 93 ? -4.443 -9.306 10.704 1.00 93.75 93 LEU A O 1
ATOM 698 N N . ASN A 1 94 ? -5.899 -10.255 9.291 1.00 94.31 94 ASN A N 1
ATOM 699 C CA . ASN A 1 94 ? -4.880 -10.801 8.409 1.00 94.31 94 ASN A CA 1
ATOM 700 C C . ASN A 1 94 ? -4.441 -9.775 7.358 1.00 94.31 94 ASN A C 1
ATOM 702 O O . ASN A 1 94 ? -5.124 -9.552 6.361 1.00 94.31 94 ASN A O 1
ATOM 706 N N . PHE A 1 95 ? -3.253 -9.198 7.520 1.00 96.00 95 PHE A N 1
ATOM 707 C CA . PHE A 1 95 ? -2.746 -8.214 6.563 1.00 96.00 95 PHE A CA 1
ATOM 708 C C . PHE A 1 95 ? -2.355 -8.785 5.195 1.00 96.00 95 PHE A C 1
ATOM 710 O O . PHE A 1 95 ? -2.317 -8.025 4.234 1.00 96.00 95 PHE A O 1
ATOM 717 N N . LYS A 1 96 ? -2.165 -10.106 5.050 1.00 96.38 96 LYS A N 1
ATOM 718 C CA . LYS A 1 96 ? -2.072 -10.716 3.710 1.00 96.38 96 LYS A CA 1
ATOM 719 C C . LYS A 1 96 ? -3.412 -10.631 2.981 1.00 96.38 96 LYS A C 1
ATOM 721 O O . LYS A 1 96 ? -3.444 -10.382 1.782 1.00 96.38 96 LYS A O 1
ATOM 726 N N . GLU A 1 97 ? -4.514 -10.802 3.707 1.00 97.44 97 GLU A N 1
ATOM 727 C CA . GLU A 1 97 ? -5.858 -10.605 3.162 1.00 97.44 97 GLU A CA 1
ATOM 728 C C . GLU A 1 97 ? -6.105 -9.123 2.859 1.00 97.44 97 GLU A C 1
ATOM 730 O O . GLU A 1 97 ? -6.616 -8.809 1.794 1.00 97.44 97 GLU A O 1
ATOM 735 N N . VAL A 1 98 ? -5.637 -8.197 3.708 1.00 97.94 98 VAL A N 1
ATOM 736 C CA . VAL A 1 98 ? -5.693 -6.750 3.408 1.00 97.94 98 VAL A CA 1
ATOM 737 C C . VAL A 1 98 ? -4.955 -6.429 2.105 1.00 97.94 98 VAL A C 1
ATOM 739 O O . VAL A 1 98 ? -5.499 -5.714 1.269 1.00 97.94 98 VAL A O 1
ATOM 742 N N . THR A 1 99 ? -3.750 -6.972 1.885 1.00 98.19 99 THR A N 1
ATOM 743 C CA . THR A 1 99 ? -3.041 -6.788 0.608 1.00 98.19 99 THR A CA 1
ATOM 744 C C . THR A 1 99 ? -3.809 -7.399 -0.561 1.00 98.19 99 THR A C 1
ATOM 746 O O . THR A 1 99 ? -3.878 -6.791 -1.626 1.00 98.19 99 THR A O 1
ATOM 749 N N . TYR A 1 100 ? -4.402 -8.584 -0.379 1.00 98.31 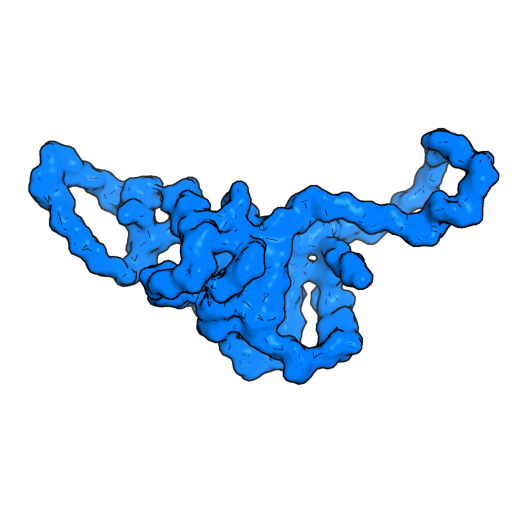100 TYR A N 1
ATOM 750 C CA . TYR A 1 100 ? -5.234 -9.207 -1.407 1.00 98.31 100 TYR A CA 1
ATOM 751 C C . TYR A 1 100 ? -6.426 -8.313 -1.778 1.00 98.31 100 TYR A C 1
ATOM 753 O O . TYR A 1 100 ? -6.711 -8.144 -2.962 1.00 98.31 100 TYR A O 1
ATOM 761 N N . GLU A 1 101 ? -7.066 -7.696 -0.788 1.00 98.50 101 GLU A N 1
ATOM 762 C CA . GLU A 1 101 ? -8.238 -6.834 -0.944 1.00 98.50 101 GLU A CA 1
ATOM 763 C C . GLU A 1 101 ? -7.931 -5.432 -1.494 1.00 98.50 101 GLU A C 1
ATOM 765 O O . GLU A 1 101 ? -8.869 -4.693 -1.790 1.00 98.50 101 GLU A O 1
ATOM 770 N N . LEU A 1 102 ? -6.659 -5.051 -1.698 1.00 98.38 102 LEU A N 1
ATOM 771 C CA . LEU A 1 102 ? -6.311 -3.825 -2.442 1.00 98.38 102 LEU A CA 1
ATOM 772 C C . LEU A 1 102 ? -6.862 -3.853 -3.882 1.00 98.38 102 LEU A C 1
ATOM 774 O O . LEU A 1 102 ? -7.100 -2.806 -4.481 1.00 98.38 102 LEU A O 1
ATOM 778 N N . ASP A 1 103 ? -7.121 -5.050 -4.414 1.00 98.44 103 ASP A N 1
ATOM 779 C CA . ASP A 1 103 ? -7.802 -5.291 -5.685 1.00 98.44 103 ASP A CA 1
ATOM 780 C C . ASP A 1 103 ? -9.308 -4.990 -5.593 1.00 98.44 103 ASP A C 1
ATOM 782 O O . ASP A 1 103 ? -10.163 -5.880 -5.623 1.00 98.44 103 ASP A O 1
ATOM 786 N N . HIS A 1 104 ? -9.643 -3.704 -5.501 1.00 97.69 104 HIS A N 1
ATOM 787 C CA . HIS A 1 104 ? -11.016 -3.220 -5.411 1.00 97.69 104 HIS A CA 1
ATOM 788 C C . HIS A 1 104 ? -11.282 -2.026 -6.348 1.00 97.69 104 HIS A C 1
ATOM 790 O O . HIS A 1 104 ? -10.357 -1.299 -6.725 1.00 97.69 104 HIS A O 1
ATOM 796 N N . PRO A 1 105 ? -12.557 -1.733 -6.682 1.00 96.62 105 PRO A N 1
ATOM 797 C CA . PRO A 1 105 ? -12.894 -0.553 -7.471 1.00 96.62 105 PRO A CA 1
ATOM 798 C C . PRO A 1 105 ? -12.439 0.732 -6.774 1.00 96.62 105 PRO A C 1
ATOM 800 O O . PRO A 1 105 ? -12.700 0.919 -5.581 1.00 96.62 105 PRO A O 1
ATOM 803 N N . GLY A 1 106 ? -11.793 1.627 -7.520 1.00 92.12 106 GLY A N 1
ATOM 804 C CA . GLY A 1 106 ? -11.355 2.937 -7.030 1.00 92.12 106 GLY A CA 1
ATOM 805 C C . GLY A 1 106 ? -10.021 2.950 -6.276 1.00 92.12 106 GLY A C 1
ATOM 806 O O . GLY A 1 106 ? -9.618 4.022 -5.816 1.00 92.12 106 GLY A O 1
ATOM 807 N N . PHE A 1 107 ? -9.333 1.808 -6.148 1.00 97.12 107 PHE A N 1
ATOM 808 C CA . PHE A 1 107 ? -7.935 1.796 -5.719 1.00 97.12 107 PHE A CA 1
ATOM 809 C C . PHE A 1 107 ? -7.059 2.441 -6.799 1.00 97.12 107 PHE A C 1
ATOM 811 O O . PHE A 1 107 ? -7.142 2.071 -7.969 1.00 97.12 107 PHE A O 1
ATOM 818 N N . GLN A 1 108 ? -6.239 3.418 -6.414 1.00 96.38 108 GLN A N 1
ATOM 819 C CA . GLN A 1 108 ? -5.328 4.103 -7.326 1.00 96.38 108 GLN A CA 1
ATOM 820 C C . GLN A 1 108 ? -4.206 4.780 -6.539 1.00 96.38 108 GLN A C 1
ATOM 822 O O . GLN A 1 108 ? -4.480 5.559 -5.624 1.00 96.38 108 GLN A O 1
ATOM 827 N N . ILE A 1 109 ? -2.961 4.556 -6.947 1.00 97.06 109 ILE A N 1
ATOM 828 C CA . ILE A 1 109 ? -1.800 5.318 -6.482 1.00 97.06 109 ILE A CA 1
ATOM 829 C C . ILE A 1 109 ? -1.522 6.448 -7.479 1.00 97.06 109 ILE A C 1
ATOM 831 O O . ILE A 1 109 ? -1.623 6.255 -8.691 1.00 97.06 109 ILE A O 1
ATOM 835 N N . ARG A 1 110 ? -1.246 7.651 -6.963 1.00 94.94 110 ARG A N 1
ATOM 836 C CA . ARG A 1 110 ? -1.090 8.879 -7.768 1.00 94.94 110 ARG A CA 1
ATOM 837 C C . ARG A 1 110 ? 0.284 9.532 -7.656 1.00 94.94 110 ARG A C 1
ATOM 839 O O . ARG A 1 110 ? 0.598 10.381 -8.482 1.00 94.94 110 ARG A O 1
ATOM 846 N N . ASP A 1 111 ? 1.047 9.169 -6.631 1.00 95.44 111 ASP A N 1
ATOM 847 C CA . ASP A 1 111 ? 2.389 9.672 -6.366 1.00 95.44 111 ASP A CA 1
ATOM 848 C C . ASP A 1 111 ? 3.128 8.762 -5.371 1.00 95.44 111 ASP A C 1
ATOM 850 O O . ASP A 1 111 ? 2.596 7.760 -4.871 1.00 95.44 111 ASP A O 1
ATOM 854 N N . SER A 1 112 ? 4.375 9.132 -5.085 1.00 95.69 112 SER A N 1
ATOM 855 C CA . SER A 1 112 ? 5.262 8.438 -4.156 1.00 95.69 112 SER A CA 1
ATOM 856 C C . SER A 1 112 ? 4.715 8.398 -2.727 1.00 95.69 112 SER A C 1
ATOM 858 O O . SER A 1 112 ? 4.862 7.385 -2.043 1.00 95.69 112 SER A O 1
ATOM 860 N N . LYS A 1 113 ? 4.014 9.444 -2.265 1.00 94.62 113 LYS A N 1
ATOM 861 C CA . LYS A 1 113 ? 3.449 9.470 -0.909 1.00 94.62 113 LYS A CA 1
ATOM 862 C C . LYS A 1 113 ? 2.292 8.485 -0.770 1.00 94.62 113 LYS A C 1
ATOM 864 O O . LYS A 1 113 ? 2.211 7.779 0.237 1.00 94.62 113 LYS A O 1
ATOM 869 N N . GLY A 1 114 ? 1.436 8.394 -1.786 1.00 95.81 114 GLY A N 1
ATOM 870 C CA . GLY A 1 114 ? 0.389 7.384 -1.867 1.00 95.81 114 GLY A CA 1
ATOM 871 C C . GLY A 1 114 ? 0.954 5.962 -1.864 1.00 95.81 114 GLY A C 1
ATOM 872 O O . GLY A 1 114 ? 0.476 5.126 -1.097 1.00 95.81 114 GLY A O 1
ATOM 873 N N . LEU A 1 115 ? 2.004 5.705 -2.656 1.00 97.62 115 LEU A N 1
ATOM 874 C CA . LEU A 1 115 ? 2.693 4.410 -2.668 1.00 97.62 115 LEU A CA 1
ATOM 875 C C . LEU A 1 115 ? 3.259 4.071 -1.285 1.00 97.62 115 LEU A C 1
ATOM 877 O O . LEU A 1 115 ? 2.985 2.993 -0.757 1.00 97.62 115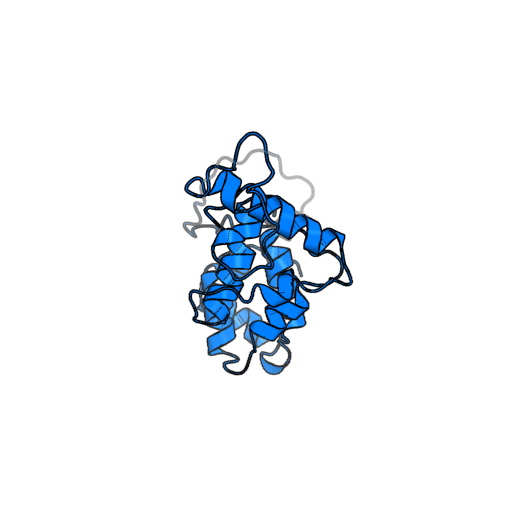 LEU A O 1
ATOM 881 N N . HIS A 1 116 ? 3.988 5.010 -0.677 1.00 96.31 116 HIS A N 1
ATOM 882 C CA . HIS A 1 116 ? 4.573 4.841 0.649 1.00 96.31 116 HIS A CA 1
ATOM 883 C C . HIS A 1 116 ? 3.514 4.484 1.693 1.00 96.31 116 HIS A C 1
ATOM 885 O O . HIS A 1 116 ? 3.702 3.531 2.441 1.00 96.31 116 HIS A O 1
ATOM 891 N N . ASN A 1 117 ? 2.380 5.190 1.716 1.00 95.00 117 ASN A N 1
ATOM 892 C CA . ASN A 1 117 ? 1.301 4.920 2.667 1.00 95.00 117 ASN A CA 1
ATOM 893 C C . ASN A 1 117 ? 0.774 3.478 2.560 1.00 95.00 117 ASN A C 1
ATOM 895 O O . ASN A 1 117 ? 0.545 2.833 3.584 1.00 95.00 117 ASN A O 1
ATOM 899 N N . VAL A 1 118 ? 0.602 2.957 1.339 1.00 97.56 118 VAL A N 1
ATOM 900 C CA . VAL A 1 118 ? 0.143 1.574 1.123 1.00 97.56 118 VAL A CA 1
ATOM 901 C C . VAL A 1 118 ? 1.221 0.572 1.534 1.00 97.56 118 VAL A C 1
ATOM 903 O O . VAL A 1 118 ? 0.939 -0.335 2.316 1.00 97.56 118 VAL A O 1
ATOM 906 N N . VAL A 1 119 ? 2.450 0.737 1.036 1.00 96.94 119 VAL A N 1
ATOM 907 C CA . VAL A 1 119 ? 3.564 -0.193 1.291 1.00 96.94 119 VAL A CA 1
ATOM 908 C C . VAL A 1 119 ? 3.871 -0.272 2.784 1.00 96.94 119 VAL A C 1
ATOM 910 O O . VAL A 1 119 ? 3.843 -1.360 3.364 1.00 96.94 119 VAL A O 1
ATOM 913 N N . TYR A 1 120 ? 4.039 0.887 3.422 1.00 95.88 120 TYR A N 1
ATOM 914 C CA . TYR A 1 120 ? 4.302 0.999 4.851 1.00 95.88 120 TYR A CA 1
ATOM 915 C C . TYR A 1 120 ? 3.157 0.430 5.694 1.00 95.88 120 TYR A C 1
ATOM 917 O O . TYR A 1 120 ? 3.399 -0.332 6.630 1.00 95.88 120 TYR A O 1
ATOM 925 N N . GLY A 1 121 ? 1.903 0.750 5.353 1.00 96.25 121 GLY A N 1
ATOM 926 C CA . GLY A 1 121 ? 0.735 0.252 6.081 1.00 96.25 121 GLY A CA 1
ATOM 927 C C . GLY A 1 121 ? 0.643 -1.276 6.075 1.00 96.25 121 GLY A C 1
ATOM 928 O O . GLY A 1 121 ? 0.398 -1.889 7.115 1.00 96.25 121 GLY A O 1
ATOM 929 N N . ILE A 1 122 ? 0.905 -1.905 4.926 1.00 97.56 122 ILE A N 1
ATOM 930 C CA . ILE A 1 122 ? 0.928 -3.367 4.802 1.00 97.56 122 ILE A CA 1
ATOM 931 C C . ILE A 1 122 ? 2.097 -3.981 5.583 1.00 97.56 122 ILE A C 1
ATOM 933 O O . ILE A 1 122 ? 1.871 -4.910 6.359 1.00 97.56 122 ILE A O 1
ATOM 937 N N . GLN A 1 123 ? 3.324 -3.471 5.425 1.00 96.12 123 GLN A N 1
ATOM 938 C CA . GLN A 1 123 ? 4.503 -3.989 6.140 1.00 96.12 123 GLN A CA 1
ATOM 939 C C . GLN A 1 123 ? 4.326 -3.895 7.660 1.00 96.12 123 GLN A C 1
ATOM 941 O O . GLN A 1 123 ? 4.493 -4.886 8.380 1.00 96.12 123 GLN A O 1
ATOM 946 N N . ARG A 1 124 ? 3.880 -2.733 8.155 1.00 95.38 124 ARG A N 1
ATOM 947 C CA . ARG A 1 124 ? 3.587 -2.525 9.579 1.00 95.38 124 ARG A CA 1
ATOM 948 C C . ARG A 1 124 ? 2.492 -3.467 10.079 1.00 95.38 124 ARG A C 1
ATOM 950 O O . ARG A 1 124 ? 2.600 -4.054 11.161 1.00 95.38 124 ARG A O 1
ATOM 957 N N . GLY A 1 125 ? 1.459 -3.657 9.264 1.00 95.62 125 GLY A N 1
ATOM 958 C CA . GLY A 1 125 ? 0.362 -4.579 9.520 1.00 95.62 125 GLY A CA 1
ATOM 959 C C . GLY A 1 125 ? 0.837 -6.013 9.732 1.00 95.62 125 GLY A C 1
ATOM 960 O O . GLY A 1 125 ? 0.529 -6.647 10.745 1.00 95.62 125 GLY A O 1
ATOM 961 N N . LEU A 1 126 ? 1.684 -6.487 8.822 1.00 94.38 126 LEU A N 1
ATOM 962 C CA . LEU A 1 126 ? 2.303 -7.808 8.880 1.00 94.38 126 LEU A CA 1
ATOM 963 C C . LEU A 1 126 ? 3.300 -7.953 10.037 1.00 94.38 126 LEU A C 1
ATOM 965 O O . LEU A 1 126 ? 3.526 -9.068 10.498 1.00 94.38 126 LEU A O 1
ATOM 969 N N . GLY A 1 127 ? 3.879 -6.848 10.520 1.00 90.75 127 GLY A N 1
ATOM 970 C CA . GLY A 1 127 ? 4.996 -6.891 11.467 1.00 90.75 127 GLY A CA 1
ATOM 971 C C . GLY A 1 127 ? 6.250 -7.523 10.853 1.00 90.75 127 GLY A C 1
ATOM 972 O O . GLY A 1 127 ? 7.045 -8.122 11.570 1.00 90.75 127 GLY A O 1
ATOM 973 N N . MET A 1 128 ? 6.387 -7.439 9.528 1.00 80.81 128 MET A N 1
ATOM 974 C CA . MET A 1 128 ? 7.499 -7.989 8.754 1.00 80.81 128 MET A CA 1
ATOM 975 C C . MET A 1 128 ? 8.119 -6.877 7.910 1.00 80.81 128 MET A C 1
ATOM 977 O O . MET A 1 128 ? 7.411 -5.979 7.459 1.00 80.81 128 MET A O 1
ATOM 981 N N . GLU A 1 129 ? 9.415 -6.980 7.622 1.00 73.06 129 GLU A N 1
ATOM 982 C CA . GLU A 1 129 ? 10.077 -6.075 6.671 1.00 73.06 129 GLU A CA 1
ATOM 983 C C . GLU A 1 129 ? 9.730 -6.419 5.209 1.00 73.06 129 GLU A C 1
ATOM 985 O O . GLU A 1 129 ? 9.783 -5.559 4.332 1.00 73.06 129 GLU A O 1
ATOM 990 N N . VAL A 1 130 ? 9.301 -7.657 4.936 1.00 86.31 130 VAL A N 1
ATOM 991 C CA . VAL A 1 130 ? 9.054 -8.148 3.572 1.00 86.31 130 VAL A CA 1
ATOM 992 C C . VAL A 1 130 ? 7.587 -7.969 3.171 1.00 86.31 130 VAL A C 1
ATOM 994 O O . VAL A 1 130 ? 6.682 -8.529 3.795 1.00 86.31 130 VAL A O 1
ATOM 997 N N . PHE A 1 131 ? 7.350 -7.221 2.093 1.00 94.19 131 PHE A N 1
ATOM 998 C CA . PHE A 1 131 ? 6.027 -7.064 1.487 1.00 94.19 131 PHE A CA 1
ATOM 999 C C . PHE A 1 131 ? 5.604 -8.352 0.741 1.00 94.19 131 PHE A C 1
ATOM 1001 O O . PHE A 1 131 ? 6.435 -8.978 0.081 1.00 94.19 131 PHE A O 1
ATOM 1008 N N . PRO A 1 132 ? 4.326 -8.776 0.788 1.00 94.88 132 PRO A N 1
ATOM 1009 C CA . PRO A 1 132 ? 3.860 -9.997 0.127 1.00 94.88 132 PRO A CA 1
ATOM 1010 C C . PRO A 1 132 ? 3.663 -9.773 -1.384 1.00 94.88 132 PRO A C 1
ATOM 1012 O O . PRO A 1 132 ? 2.535 -9.666 -1.870 1.00 94.88 132 PRO A O 1
ATOM 1015 N N . VAL A 1 133 ? 4.772 -9.686 -2.127 1.00 95.88 133 VAL A N 1
ATOM 1016 C CA . VAL A 1 133 ? 4.796 -9.295 -3.549 1.00 95.88 133 VAL A CA 1
ATOM 1017 C C . VAL A 1 133 ? 3.955 -10.192 -4.461 1.00 95.88 133 VAL A C 1
ATOM 1019 O O . VAL A 1 133 ? 3.400 -9.711 -5.444 1.00 95.88 133 VAL A O 1
ATOM 1022 N N . ASP A 1 134 ? 3.766 -11.469 -4.113 1.00 95.50 134 ASP A N 1
ATOM 1023 C CA . ASP A 1 134 ? 2.960 -12.406 -4.908 1.00 95.50 134 ASP A CA 1
ATOM 1024 C C . ASP A 1 134 ? 1.513 -11.916 -5.087 1.00 95.50 134 ASP A C 1
ATOM 1026 O O . ASP A 1 134 ? 0.852 -12.200 -6.089 1.00 95.50 134 ASP A O 1
ATOM 1030 N N . LEU A 1 135 ? 1.020 -11.124 -4.129 1.00 97.12 135 LEU A N 1
ATOM 1031 C CA . LEU A 1 135 ? -0.306 -10.511 -4.180 1.00 97.12 135 LEU A CA 1
ATOM 1032 C C . LEU A 1 135 ? -0.374 -9.319 -5.146 1.00 97.12 135 LEU A C 1
ATOM 1034 O O . LEU A 1 135 ? -1.472 -8.940 -5.549 1.00 97.12 135 LEU A O 1
ATOM 1038 N N . ILE A 1 136 ? 0.773 -8.770 -5.551 1.00 96.81 136 ILE A N 1
ATOM 1039 C CA . ILE A 1 136 ? 0.912 -7.786 -6.633 1.00 96.81 136 ILE A CA 1
ATOM 1040 C C . ILE A 1 136 ? 1.130 -8.484 -7.976 1.00 96.81 136 ILE A C 1
ATOM 1042 O O . ILE A 1 136 ? 0.578 -8.033 -8.974 1.00 96.81 136 ILE A O 1
ATOM 1046 N N . TYR A 1 137 ? 1.892 -9.583 -8.018 1.00 95.19 137 TYR A N 1
ATOM 1047 C CA . TYR A 1 137 ? 2.169 -10.320 -9.259 1.00 95.19 137 TYR A CA 1
ATOM 1048 C C . TYR A 1 137 ? 0.962 -11.063 -9.822 1.00 95.19 137 TYR A C 1
ATOM 1050 O O . TYR A 1 137 ? 0.840 -11.209 -11.041 1.00 95.19 137 TYR A O 1
ATOM 1058 N N . ARG A 1 138 ? 0.050 -11.537 -8.965 1.00 96.25 138 ARG A N 1
ATOM 1059 C CA . ARG A 1 138 ? -1.203 -12.128 -9.448 1.00 96.25 138 ARG A CA 1
ATOM 1060 C C . ARG A 1 138 ? -1.969 -11.111 -10.309 1.00 96.25 138 ARG A C 1
ATOM 1062 O O . ARG A 1 138 ? -1.958 -9.923 -9.996 1.00 96.25 138 ARG A O 1
ATOM 1069 N N . PRO A 1 139 ? -2.726 -11.539 -11.327 1.00 96.88 139 PRO A N 1
ATOM 1070 C CA . PRO A 1 139 ? -3.649 -10.643 -12.010 1.00 96.88 139 PRO A CA 1
ATOM 1071 C C . PRO A 1 139 ? -4.687 -10.080 -11.033 1.00 96.88 139 PRO A C 1
ATOM 1073 O O . PRO A 1 139 ? -5.274 -10.823 -10.235 1.00 96.88 139 PRO A O 1
ATOM 1076 N N . TRP A 1 140 ? -4.909 -8.771 -11.087 1.00 98.38 140 TRP A N 1
ATOM 1077 C CA . TRP A 1 140 ? -5.993 -8.120 -10.360 1.00 98.38 140 TRP A CA 1
ATOM 1078 C C . TRP A 1 140 ? -7.257 -8.067 -11.216 1.00 98.38 140 TRP A C 1
ATOM 1080 O O . TRP A 1 140 ? -7.195 -7.949 -12.440 1.00 98.38 140 TRP A O 1
ATOM 1090 N N . LYS A 1 141 ? -8.426 -8.112 -10.572 1.00 98.38 141 LYS A N 1
ATOM 1091 C CA . LYS A 1 141 ? -9.709 -7.829 -11.231 1.00 98.38 141 LYS A CA 1
ATOM 1092 C C . LYS A 1 141 ? -9.775 -6.366 -11.676 1.00 98.38 141 LYS A C 1
ATOM 1094 O O . LYS A 1 141 ? -10.377 -6.064 -12.703 1.00 98.38 141 LYS A O 1
ATOM 1099 N N . HIS A 1 142 ? -9.133 -5.471 -10.927 1.00 98.31 142 HIS A N 1
ATOM 1100 C CA . HIS A 1 142 ? -9.078 -4.036 -11.188 1.00 98.31 142 HIS A CA 1
ATOM 1101 C C . HIS A 1 142 ? -7.683 -3.644 -11.689 1.00 98.31 142 HIS A C 1
ATOM 1103 O O . HIS A 1 142 ? -6.848 -3.132 -10.941 1.00 98.31 142 HIS A O 1
ATOM 1109 N N . ALA A 1 143 ? -7.438 -3.892 -12.979 1.00 97.81 143 ALA A N 1
ATOM 1110 C CA . ALA A 1 143 ? -6.130 -3.708 -13.611 1.00 97.81 143 ALA A CA 1
ATOM 1111 C C . ALA A 1 143 ? -5.582 -2.274 -13.504 1.00 97.81 143 ALA A C 1
ATOM 1113 O O . ALA A 1 143 ? -4.376 -2.099 -13.375 1.00 97.81 143 ALA A O 1
ATOM 1114 N N . GLU A 1 144 ? -6.439 -1.247 -13.503 1.00 97.56 144 GLU A N 1
ATOM 1115 C CA . GLU A 1 144 ? -6.011 0.151 -13.324 1.00 97.56 144 GLU A CA 1
ATOM 1116 C C . GLU A 1 144 ? -5.325 0.378 -11.970 1.00 97.56 144 GLU A C 1
ATOM 1118 O O . GLU A 1 144 ? -4.294 1.046 -11.894 1.00 97.56 144 GLU A O 1
ATOM 1123 N N . GLY A 1 145 ? -5.867 -0.220 -10.905 1.00 97.94 145 GLY A N 1
ATOM 1124 C CA . GLY A 1 145 ? -5.287 -0.148 -9.568 1.00 97.94 145 GLY A CA 1
ATOM 1125 C C . GLY A 1 145 ? -3.925 -0.835 -9.513 1.00 97.94 145 GLY A C 1
ATOM 1126 O O . GLY A 1 145 ? -2.953 -0.236 -9.049 1.00 97.94 145 GLY A O 1
ATOM 1127 N N . GLN A 1 146 ? -3.838 -2.044 -10.074 1.00 98.44 146 GLN A N 1
ATOM 1128 C CA . GLN A 1 146 ? -2.590 -2.806 -10.170 1.00 98.44 146 GLN A CA 1
ATOM 1129 C C . GLN A 1 146 ? -1.524 -2.056 -10.974 1.00 98.44 146 GLN A C 1
ATOM 1131 O O . GLN A 1 146 ? -0.396 -1.898 -10.512 1.00 98.44 146 GLN A O 1
ATOM 1136 N N . LEU A 1 147 ? -1.891 -1.545 -12.152 1.00 98.19 147 LEU A N 1
ATOM 1137 C CA . LEU A 1 147 ? -0.999 -0.771 -13.007 1.00 98.19 147 LEU A CA 1
ATOM 1138 C C . LEU A 1 147 ? -0.490 0.476 -12.281 1.00 98.19 147 LEU A C 1
ATOM 1140 O O . LEU A 1 147 ? 0.702 0.758 -12.339 1.00 98.19 147 LEU A O 1
ATOM 1144 N N . SER A 1 148 ? -1.362 1.184 -11.555 1.00 98.25 148 SER A N 1
ATOM 1145 C CA . SER A 1 148 ? -0.954 2.368 -10.795 1.00 98.25 148 SER A CA 1
ATOM 1146 C C . SER A 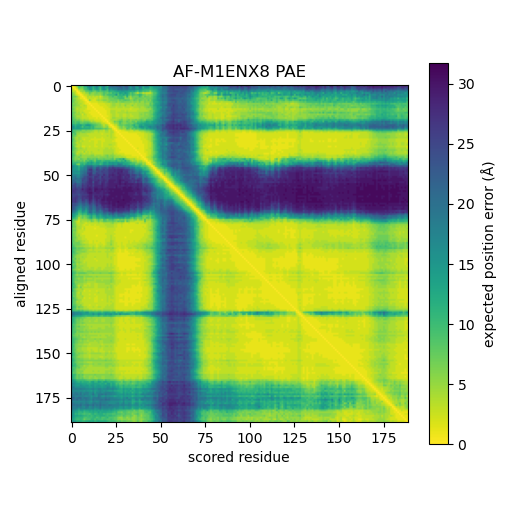1 148 ? 0.068 2.044 -9.701 1.00 98.25 148 SER A C 1
ATOM 1148 O O . SER A 1 148 ? 0.988 2.833 -9.493 1.00 98.25 148 SER A O 1
ATOM 1150 N N . PHE A 1 149 ? -0.045 0.880 -9.046 1.00 98.44 149 PHE A N 1
ATOM 1151 C CA . PHE A 1 149 ? 0.948 0.405 -8.080 1.00 98.44 149 PHE A CA 1
ATOM 1152 C C . PHE A 1 149 ? 2.279 0.128 -8.778 1.00 98.44 149 PHE A C 1
ATOM 1154 O O . PHE A 1 149 ? 3.287 0.719 -8.410 1.00 98.44 149 PHE A O 1
ATOM 1161 N N . ILE A 1 150 ? 2.263 -0.695 -9.833 1.00 98.12 150 ILE A N 1
ATOM 1162 C CA . ILE A 1 150 ? 3.469 -1.082 -10.579 1.00 98.12 150 ILE A CA 1
ATOM 1163 C C . ILE A 1 150 ? 4.195 0.152 -11.125 1.00 98.12 150 ILE A C 1
ATOM 1165 O O . ILE A 1 150 ? 5.392 0.299 -10.909 1.00 98.12 150 ILE A O 1
ATOM 1169 N N . GLN A 1 151 ? 3.481 1.070 -11.780 1.00 98.00 151 GLN A N 1
ATOM 1170 C CA . GLN A 1 151 ? 4.068 2.287 -12.348 1.00 98.00 151 GLN A CA 1
ATOM 1171 C C . GLN A 1 151 ? 4.783 3.130 -11.292 1.00 98.00 151 GLN A C 1
ATOM 1173 O O . GLN A 1 151 ? 5.911 3.563 -11.515 1.00 98.00 151 GLN A O 1
ATOM 1178 N N . HIS A 1 152 ? 4.153 3.351 -10.136 1.00 97.94 152 HIS A N 1
ATOM 1179 C CA . HIS A 1 152 ? 4.773 4.149 -9.083 1.00 97.94 152 HIS A CA 1
ATOM 1180 C C . HIS A 1 152 ? 5.910 3.400 -8.389 1.00 97.94 152 HIS A C 1
ATOM 1182 O O . HIS A 1 152 ? 6.881 4.046 -8.015 1.00 97.94 152 HIS A O 1
ATOM 1188 N N . SER A 1 153 ? 5.847 2.073 -8.257 1.00 97.69 153 SER A N 1
ATOM 1189 C CA . SER A 1 153 ? 6.971 1.268 -7.766 1.00 97.69 153 SER A CA 1
ATOM 1190 C C . SER A 1 153 ? 8.196 1.375 -8.677 1.00 97.69 153 SER A C 1
ATOM 1192 O O . SER A 1 153 ? 9.295 1.623 -8.196 1.00 97.69 153 SER A O 1
ATOM 1194 N N . LEU A 1 154 ? 8.011 1.276 -9.997 1.00 96.38 154 LEU A N 1
ATOM 1195 C CA . LEU A 1 154 ? 9.110 1.379 -10.967 1.00 96.38 154 LEU A CA 1
ATOM 1196 C C . LEU A 1 154 ? 9.791 2.757 -10.951 1.00 96.38 154 LEU A C 1
ATOM 1198 O O . LEU A 1 154 ? 10.991 2.851 -11.178 1.00 96.38 154 LEU A O 1
ATOM 1202 N N . ILE A 1 155 ? 9.034 3.822 -10.674 1.00 96.62 155 ILE A N 1
ATOM 1203 C CA . ILE A 1 155 ? 9.555 5.198 -10.601 1.00 96.62 155 ILE A CA 1
ATOM 1204 C C . ILE A 1 155 ? 10.168 5.509 -9.222 1.00 96.62 155 ILE A C 1
ATOM 1206 O O . ILE A 1 155 ? 10.977 6.423 -9.118 1.00 96.62 155 ILE A O 1
ATOM 1210 N N . ASN A 1 156 ? 9.790 4.772 -8.170 1.00 96.75 156 ASN A N 1
ATOM 1211 C CA . ASN A 1 156 ? 10.204 5.031 -6.784 1.00 96.75 156 ASN A CA 1
ATOM 1212 C C . ASN A 1 156 ? 10.791 3.757 -6.126 1.00 96.75 156 ASN A C 1
ATOM 1214 O O . ASN A 1 156 ? 10.214 3.226 -5.162 1.00 96.75 156 ASN A O 1
ATOM 1218 N N . PRO A 1 157 ? 11.922 3.225 -6.637 1.00 95.12 157 PRO A N 1
ATOM 1219 C CA . PRO A 1 157 ? 12.538 1.989 -6.142 1.00 95.12 157 PRO A CA 1
ATOM 1220 C C . PRO A 1 157 ? 13.086 2.100 -4.707 1.00 95.12 157 PRO A C 1
ATOM 1222 O O . PRO A 1 157 ? 13.414 1.091 -4.080 1.00 95.12 157 PRO A O 1
ATOM 1225 N N . GLU A 1 158 ? 13.201 3.304 -4.152 1.00 94.75 158 GLU A N 1
ATOM 1226 C CA . GLU A 1 158 ? 13.502 3.550 -2.739 1.00 94.75 158 GLU A CA 1
ATOM 1227 C C . GLU A 1 158 ? 12.316 3.249 -1.810 1.00 94.75 158 GLU A C 1
ATOM 1229 O O . GLU A 1 158 ? 12.516 3.005 -0.622 1.00 94.75 158 GLU A O 1
ATOM 1234 N N . ILE A 1 159 ? 11.090 3.245 -2.345 1.00 95.62 159 ILE A N 1
ATOM 1235 C CA . ILE A 1 159 ? 9.867 2.899 -1.608 1.00 95.62 159 ILE A CA 1
ATOM 1236 C C . ILE A 1 159 ? 9.508 1.433 -1.839 1.00 95.62 159 ILE A C 1
ATOM 1238 O O . ILE A 1 159 ? 9.158 0.724 -0.895 1.00 95.62 159 ILE A O 1
ATOM 1242 N N . PHE A 1 160 ? 9.563 0.981 -3.093 1.00 95.81 160 PHE A N 1
ATOM 1243 C CA . PHE A 1 160 ? 9.280 -0.401 -3.461 1.00 95.81 160 PHE A CA 1
ATOM 1244 C C . PHE A 1 160 ? 10.042 -0.776 -4.731 1.00 95.81 160 PHE A C 1
ATOM 1246 O O . PHE A 1 160 ? 9.739 -0.254 -5.800 1.00 95.81 160 PHE A O 1
ATOM 1253 N N . CYS A 1 161 ? 10.975 -1.720 -4.635 1.00 95.06 161 CYS A N 1
ATOM 1254 C CA . CYS A 1 161 ? 11.741 -2.211 -5.777 1.00 95.06 161 CYS A CA 1
ATOM 1255 C C . CYS A 1 161 ? 11.395 -3.673 -6.056 1.00 95.06 161 CYS A C 1
ATOM 1257 O O . CYS A 1 161 ? 11.494 -4.505 -5.156 1.00 95.06 161 CYS A O 1
ATOM 1259 N N . PHE A 1 162 ? 11.026 -4.012 -7.293 1.00 94.56 162 PHE A N 1
ATOM 1260 C CA . PHE A 1 162 ? 10.740 -5.410 -7.637 1.00 94.56 162 PHE A CA 1
ATOM 1261 C C . PHE A 1 162 ? 11.993 -6.295 -7.599 1.00 94.56 162 PHE A C 1
ATOM 1263 O O . PHE A 1 162 ? 11.855 -7.491 -7.361 1.00 94.56 162 PHE A O 1
ATOM 1270 N N . ALA A 1 163 ? 13.192 -5.715 -7.733 1.00 92.19 163 ALA A N 1
ATOM 1271 C CA . ALA A 1 163 ? 14.464 -6.431 -7.596 1.00 92.19 163 ALA A CA 1
ATOM 1272 C C . ALA A 1 163 ? 14.688 -7.000 -6.186 1.00 92.19 163 ALA A C 1
ATOM 1274 O O . ALA A 1 163 ? 15.438 -7.958 -6.016 1.00 92.19 163 ALA A O 1
ATOM 1275 N N . ASP A 1 164 ? 14.035 -6.421 -5.171 1.00 92.69 164 ASP A N 1
ATOM 1276 C CA . ASP A 1 164 ? 14.146 -6.887 -3.786 1.00 92.69 164 ASP A CA 1
ATOM 1277 C C . ASP A 1 164 ? 13.334 -8.182 -3.550 1.00 92.69 164 ASP A C 1
ATOM 1279 O O . ASP A 1 164 ? 13.371 -8.749 -2.454 1.00 92.69 164 ASP A O 1
ATOM 1283 N N . TYR A 1 165 ? 12.596 -8.667 -4.560 1.00 93.31 165 TYR A N 1
ATOM 1284 C CA . TYR A 1 165 ? 11.715 -9.822 -4.444 1.00 93.31 165 TYR A CA 1
ATOM 1285 C C . TYR A 1 165 ? 11.967 -10.887 -5.523 1.00 93.31 165 TYR A C 1
ATO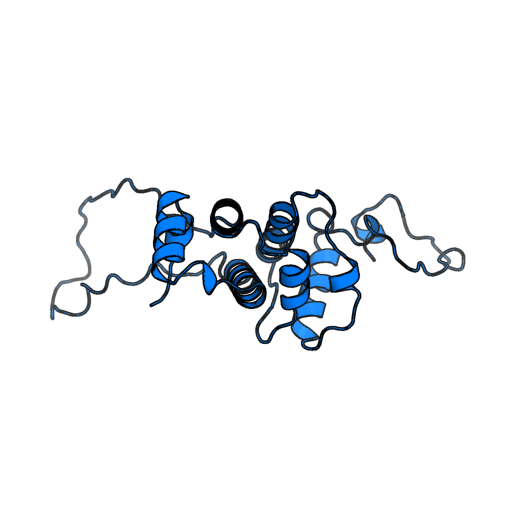M 1287 O O . TYR A 1 165 ? 12.426 -10.577 -6.621 1.00 93.31 165 TYR A O 1
ATOM 1295 N N . PRO A 1 166 ? 11.636 -12.164 -5.251 1.00 90.62 166 PRO A N 1
ATOM 1296 C CA . PRO A 1 166 ? 11.780 -13.226 -6.241 1.00 90.62 166 PRO A CA 1
ATOM 1297 C C . PRO A 1 166 ? 10.906 -12.986 -7.476 1.00 90.62 166 PRO A C 1
ATOM 1299 O O . PRO A 1 166 ? 9.692 -12.829 -7.359 1.00 90.62 166 PRO A O 1
ATOM 1302 N N . CYS A 1 167 ? 11.499 -13.052 -8.665 1.00 87.44 167 CYS A N 1
ATOM 1303 C CA . CYS A 1 167 ? 10.785 -12.962 -9.934 1.00 87.44 167 CYS A CA 1
ATOM 1304 C C . CYS A 1 167 ? 11.320 -13.988 -10.946 1.00 87.44 167 CYS A C 1
ATOM 1306 O O . CYS A 1 167 ? 12.395 -14.567 -10.775 1.00 87.44 167 CYS A O 1
ATOM 1308 N N . HIS A 1 168 ? 10.551 -14.237 -12.009 1.00 85.31 168 HIS A N 1
ATOM 1309 C CA . HIS A 1 168 ? 11.060 -14.976 -13.164 1.00 85.31 168 HIS A CA 1
ATOM 1310 C C . HIS A 1 168 ? 11.827 -13.997 -14.050 1.00 85.31 168 HIS A C 1
ATOM 1312 O O . HIS A 1 168 ? 11.214 -13.200 -14.761 1.00 85.31 168 HIS A O 1
ATOM 1318 N N . THR A 1 169 ? 13.155 -14.048 -13.992 1.00 80.94 169 THR A N 1
ATOM 1319 C CA . THR A 1 169 ? 14.012 -13.175 -14.793 1.00 80.94 169 THR A CA 1
ATOM 1320 C C . THR A 1 169 ? 14.058 -13.629 -16.249 1.00 80.94 169 THR A C 1
ATOM 1322 O O . THR A 1 169 ? 13.951 -14.816 -16.572 1.00 80.94 169 THR A O 1
ATOM 1325 N N . VAL A 1 170 ? 14.212 -12.662 -17.151 1.00 81.81 170 VAL A N 1
ATOM 1326 C CA . VAL A 1 170 ? 14.455 -12.917 -18.572 1.00 81.81 170 VAL A CA 1
ATOM 1327 C C . VAL A 1 170 ? 15.958 -12.846 -18.820 1.00 81.81 170 VAL A C 1
ATOM 1329 O O . VAL A 1 170 ? 16.648 -12.020 -18.231 1.00 81.81 170 VAL A O 1
ATOM 1332 N N . ALA A 1 171 ? 16.471 -13.716 -19.690 1.00 82.50 171 ALA A N 1
ATOM 1333 C CA . ALA A 1 171 ? 17.876 -13.717 -20.073 1.00 82.50 171 ALA A CA 1
ATOM 1334 C C . ALA A 1 171 ? 18.242 -12.395 -20.781 1.00 82.50 171 ALA A C 1
ATOM 1336 O O . ALA A 1 171 ? 17.746 -12.108 -21.874 1.00 82.50 171 ALA A O 1
ATOM 1337 N N . THR A 1 172 ? 19.076 -11.576 -20.136 1.00 83.00 172 THR A N 1
ATOM 1338 C CA . THR A 1 172 ? 19.545 -10.271 -20.637 1.00 83.00 172 THR A CA 1
ATOM 1339 C C . THR A 1 172 ? 20.946 -10.334 -21.252 1.00 83.00 172 THR A C 1
ATOM 1341 O O . THR A 1 172 ? 21.397 -9.365 -21.858 1.00 83.00 172 THR A O 1
ATOM 1344 N N . ASP A 1 173 ? 21.615 -11.485 -21.182 1.00 80.69 173 ASP A N 1
ATOM 1345 C CA . ASP A 1 173 ? 22.948 -11.752 -21.740 1.00 80.69 173 ASP A CA 1
ATOM 1346 C C . ASP A 1 173 ? 23.002 -11.651 -23.275 1.00 80.69 173 ASP A C 1
ATOM 1348 O O . ASP A 1 173 ? 24.062 -11.418 -23.854 1.00 80.69 173 ASP A O 1
ATOM 1352 N N . ILE A 1 174 ? 21.850 -11.768 -23.940 1.00 85.38 174 ILE A N 1
ATOM 1353 C CA . ILE A 1 174 ? 21.707 -11.565 -25.388 1.00 85.38 174 ILE A CA 1
ATOM 1354 C C . ILE A 1 174 ? 21.631 -10.083 -25.800 1.00 85.38 174 ILE A C 1
ATOM 1356 O O . ILE A 1 174 ? 21.644 -9.776 -26.998 1.00 85.38 174 ILE A O 1
ATOM 1360 N N . LEU A 1 175 ? 21.511 -9.154 -24.844 1.00 84.19 175 LEU A N 1
ATOM 1361 C CA . LEU A 1 175 ? 21.446 -7.723 -25.130 1.00 84.19 175 LEU A CA 1
ATOM 1362 C C . LEU A 1 175 ? 22.829 -7.186 -25.510 1.00 84.19 175 LEU A C 1
ATOM 1364 O O . LEU A 1 175 ? 23.850 -7.545 -24.933 1.00 84.19 175 LEU A O 1
ATOM 1368 N N . LYS A 1 176 ? 22.865 -6.259 -26.476 1.00 84.94 176 LYS A N 1
ATOM 1369 C CA . LYS A 1 176 ? 24.118 -5.607 -26.910 1.00 84.94 176 LYS A CA 1
ATOM 1370 C C . LYS A 1 176 ? 24.789 -4.798 -25.797 1.00 84.94 176 LYS A C 1
ATOM 1372 O O . LYS A 1 176 ? 25.998 -4.599 -25.846 1.00 84.94 176 LYS A O 1
ATOM 1377 N N . ALA A 1 177 ? 23.994 -4.306 -24.854 1.00 84.75 177 ALA A N 1
ATOM 1378 C CA . ALA A 1 177 ? 24.437 -3.654 -23.636 1.00 84.75 177 ALA A CA 1
ATOM 1379 C C . ALA A 1 177 ? 23.641 -4.284 -22.483 1.00 84.75 177 ALA A C 1
ATOM 1381 O O . ALA A 1 177 ? 22.411 -4.171 -22.500 1.00 84.75 177 ALA A O 1
ATOM 1382 N N . PRO A 1 178 ? 24.296 -4.995 -21.549 1.00 79.81 178 PRO A N 1
ATOM 1383 C CA . PRO A 1 178 ? 23.612 -5.542 -20.387 1.00 79.81 178 PRO A CA 1
ATOM 1384 C C . PRO A 1 178 ? 23.139 -4.397 -19.473 1.00 79.81 178 PRO A C 1
ATOM 1386 O O . PRO A 1 178 ? 23.803 -3.356 -19.424 1.00 79.81 178 PRO A O 1
ATOM 1389 N N . PRO A 1 179 ? 21.997 -4.557 -18.783 1.00 81.06 179 PRO A N 1
ATOM 1390 C CA . PRO A 1 179 ? 21.552 -3.592 -17.786 1.00 81.06 179 PRO A CA 1
ATOM 1391 C C . PRO A 1 179 ? 22.561 -3.485 -16.635 1.00 81.06 179 PRO A C 1
ATOM 1393 O O . PRO A 1 179 ? 23.285 -4.429 -16.324 1.00 81.06 179 PRO A O 1
ATOM 1396 N N . GLU A 1 180 ? 22.623 -2.308 -16.016 1.00 84.19 180 GLU A N 1
ATOM 1397 C CA . GLU A 1 180 ? 23.421 -2.097 -14.809 1.00 84.19 180 GLU A CA 1
ATOM 1398 C C . GLU A 1 180 ? 22.646 -2.645 -13.605 1.00 84.19 180 GLU A C 1
ATOM 1400 O O . GLU A 1 180 ? 21.857 -1.928 -12.992 1.00 84.19 180 GLU A O 1
ATOM 1405 N N . ASP A 1 181 ? 22.862 -3.919 -13.277 1.00 77.50 181 ASP A N 1
ATOM 1406 C CA . ASP A 1 181 ? 22.135 -4.612 -12.199 1.00 77.50 181 ASP A CA 1
ATOM 1407 C C . ASP A 1 181 ? 22.349 -3.970 -10.809 1.00 77.50 181 ASP A C 1
ATOM 1409 O O . ASP A 1 181 ? 21.505 -4.100 -9.923 1.00 77.50 181 ASP A O 1
ATOM 1413 N N . ASP A 1 182 ? 23.442 -3.220 -10.621 1.00 82.88 182 ASP A N 1
ATOM 1414 C CA . ASP A 1 182 ? 23.729 -2.477 -9.385 1.00 82.88 182 ASP A CA 1
ATOM 1415 C C . ASP A 1 182 ? 22.901 -1.178 -9.255 1.00 82.88 182 ASP A C 1
ATOM 1417 O O . ASP A 1 182 ? 22.818 -0.585 -8.174 1.00 82.88 182 ASP A O 1
ATOM 1421 N N . ASN A 1 183 ? 22.280 -0.706 -10.342 1.00 87.94 183 ASN A N 1
ATOM 1422 C CA . ASN A 1 183 ? 21.462 0.501 -10.350 1.00 87.94 183 ASN A CA 1
ATOM 1423 C C . ASN A 1 183 ? 19.992 0.154 -10.071 1.00 87.94 183 ASN A C 1
ATOM 1425 O O . ASN A 1 183 ? 19.301 -0.402 -10.922 1.00 87.94 183 ASN A O 1
ATOM 1429 N N . ARG A 1 184 ? 19.475 0.549 -8.899 1.00 86.44 184 ARG A N 1
ATOM 1430 C CA . ARG A 1 184 ? 18.086 0.265 -8.479 1.00 86.44 184 ARG A CA 1
ATOM 1431 C C . ARG A 1 184 ? 17.016 0.833 -9.419 1.00 86.44 184 ARG A C 1
ATOM 1433 O O . ARG A 1 184 ? 15.934 0.258 -9.494 1.00 86.44 184 ARG A O 1
ATOM 1440 N N . GLU A 1 185 ? 17.298 1.921 -10.137 1.00 87.88 185 GLU A N 1
ATOM 1441 C CA . GLU A 1 185 ? 16.371 2.483 -11.135 1.00 87.88 185 GLU A CA 1
ATOM 1442 C C . GLU A 1 185 ? 16.211 1.568 -12.358 1.00 87.88 185 GLU A C 1
ATOM 1444 O O . GLU A 1 185 ? 15.176 1.597 -13.021 1.00 87.88 185 GLU A O 1
ATOM 1449 N N . ILE A 1 186 ? 17.226 0.746 -12.641 1.00 85.88 186 ILE A N 1
ATOM 1450 C CA . ILE A 1 186 ? 17.242 -0.217 -13.744 1.00 85.88 186 ILE A CA 1
ATOM 1451 C C . ILE A 1 186 ? 16.796 -1.592 -13.243 1.00 85.88 186 ILE A C 1
ATOM 1453 O O . ILE A 1 186 ? 15.909 -2.190 -13.840 1.00 85.88 186 ILE A O 1
ATOM 1457 N N . ALA A 1 187 ? 17.344 -2.063 -12.121 1.00 86.69 187 ALA A N 1
ATOM 1458 C CA . ALA A 1 187 ? 17.090 -3.397 -11.580 1.00 86.69 187 ALA A CA 1
ATOM 1459 C C . ALA A 1 187 ? 15.620 -3.652 -11.199 1.00 86.69 187 ALA A C 1
ATOM 1461 O O . ALA A 1 187 ? 15.188 -4.799 -11.146 1.00 86.69 187 ALA A O 1
ATOM 1462 N N . THR A 1 188 ? 14.846 -2.600 -10.905 1.00 88.94 188 THR A N 1
ATOM 1463 C CA . THR A 1 188 ? 13.417 -2.722 -10.560 1.00 88.94 188 THR A CA 1
ATOM 1464 C C . THR A 1 188 ? 12.527 -3.151 -11.739 1.00 88.94 188 THR A C 1
ATOM 1466 O O . THR A 1 188 ? 11.378 -3.528 -11.509 1.00 88.94 188 THR A O 1
ATOM 1469 N N . TRP A 1 189 ? 13.021 -3.083 -12.981 1.00 87.44 189 TRP A N 1
ATOM 1470 C CA . TRP A 1 189 ? 12.300 -3.470 -14.203 1.00 87.44 189 TRP A CA 1
ATOM 1471 C C . TRP A 1 189 ? 12.448 -4.955 -14.534 1.00 87.44 189 TRP A C 1
ATOM 1473 O O . TRP A 1 189 ? 11.421 -5.551 -14.937 1.00 87.44 189 TRP A O 1
#

Secondary structure (DSSP, 8-state):
----GGGGSSHHHHHHHHHHH-GGG--HHHHHHHHHHHHHTSS----PPPTTSSS-S---S---------S---SS--HHHHHHHHHHH-TT--HHHHHHTT-STT----SHHHHHHHHHHHHHHHTSSS--THHHHSPPSSHHHHHHHHHHHHH-TTT--GGGS-------TTSSS---TT-HHHHT-

Organism: Mustela putorius furo (NCBI:txid9669)

Sequence (189 aa):
QEVGYGFCASIEECRNIIMQFGVREVTAAQVARVLGMMARTHSGLTDGIPLQSISAPGSGIWSDGKDKSDGAQAHTWNVEVLIDVLKELNPSLNFKEVTYE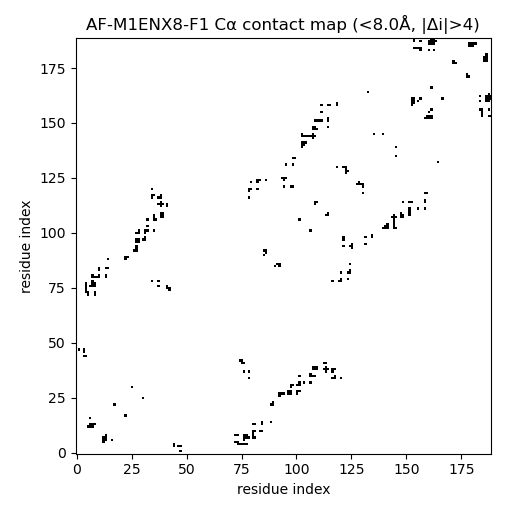LDHPGFQIRDSKGLHNVVYGIQRGLGMEVFPVDLIYRPWKHAEGQLSFIQHSLINPEIFCFADYPCHTVATDILKAPPEDDNREIATW

Solvent-accessible surface area (backbone atoms only — not comparable to full-atom values): 11417 Å² total; per-residue (Å²): 135,89,80,57,37,61,47,29,65,39,58,66,52,32,41,54,54,47,55,73,73,39,59,92,72,68,44,41,56,56,53,21,50,50,42,35,46,48,20,60,47,41,54,88,71,69,78,74,76,63,90,75,74,82,80,65,95,85,79,77,97,79,79,92,75,91,74,82,70,88,62,87,75,49,80,40,63,37,51,67,41,48,43,52,40,47,43,71,73,38,73,80,66,51,37,69,51,18,53,53,35,46,56,37,91,87,29,45,42,84,49,69,67,16,46,43,46,44,55,51,40,43,21,63,54,62,72,40,94,71,68,74,56,67,61,67,71,45,88,52,91,34,51,68,27,51,48,28,46,52,54,49,26,53,76,34,42,90,76,41,38,56,60,84,48,96,72,90,80,76,90,51,85,83,44,97,67,66,80,58,72,88,39,56,79,55,40,30,112